Protein AF-C7LJH3-F1 (afdb_monomer)

pLDDT: mean 75.76, std 20.06, range [30.69, 96.25]

Structure (mmCIF, N/CA/C/O backbone):
data_AF-C7LJH3-F1
#
_entry.id   AF-C7LJH3-F1
#
loop_
_atom_site.group_PDB
_atom_site.id
_atom_site.type_symbol
_atom_site.label_atom_id
_atom_site.label_alt_id
_atom_site.label_comp_id
_atom_site.label_asym_id
_atom_site.label_entity_id
_atom_site.label_seq_id
_atom_site.pdbx_PDB_ins_code
_atom_site.Cartn_x
_atom_site.Cartn_y
_atom_site.Cartn_z
_atom_site.occupancy
_atom_site.B_iso_or_equiv
_atom_site.auth_seq_id
_atom_site.auth_comp_id
_atom_site.auth_asym_id
_atom_site.auth_atom_id
_atom_site.pdbx_PDB_model_num
ATOM 1 N N . MET A 1 1 ? -2.344 -24.162 -38.908 1.00 35.56 1 MET A N 1
ATOM 2 C CA . MET A 1 1 ? -0.973 -24.374 -38.393 1.00 35.56 1 MET A CA 1
ATOM 3 C C . MET A 1 1 ? -0.219 -23.053 -38.477 1.00 35.56 1 MET A C 1
ATOM 5 O O . MET A 1 1 ? 0.222 -22.689 -39.557 1.00 35.56 1 MET A O 1
ATOM 9 N N . THR A 1 2 ? -0.126 -22.299 -37.378 1.00 40.41 2 THR A N 1
ATOM 10 C CA . THR A 1 2 ? 0.525 -20.973 -37.362 1.00 40.41 2 THR A CA 1
ATOM 11 C C . THR A 1 2 ? 1.762 -21.022 -36.473 1.00 40.41 2 THR A C 1
ATOM 13 O O . THR A 1 2 ? 1.761 -20.571 -35.334 1.00 40.41 2 THR A O 1
ATOM 16 N N . VAL A 1 3 ? 2.831 -21.607 -37.006 1.00 44.28 3 VAL A N 1
ATOM 17 C CA . VAL A 1 3 ? 4.183 -21.583 -36.429 1.00 44.28 3 VAL A CA 1
ATOM 18 C C . VAL A 1 3 ? 4.932 -20.378 -37.005 1.00 44.28 3 VAL A C 1
ATOM 20 O O . VAL A 1 3 ? 5.672 -20.498 -37.973 1.00 44.28 3 VAL A O 1
ATOM 23 N N . LYS A 1 4 ? 4.685 -19.179 -36.462 1.00 39.12 4 LYS A N 1
ATOM 24 C CA . LYS A 1 4 ? 5.483 -17.971 -36.780 1.00 39.12 4 LYS A CA 1
ATOM 25 C C . LYS A 1 4 ? 5.890 -17.121 -35.570 1.00 39.12 4 LYS A C 1
ATOM 27 O O . LYS A 1 4 ? 6.586 -16.132 -35.755 1.00 39.12 4 LYS A O 1
ATOM 32 N N . ALA A 1 5 ? 5.519 -17.501 -34.347 1.00 47.88 5 ALA A N 1
ATOM 33 C CA . ALA A 1 5 ? 5.816 -16.686 -33.166 1.00 47.88 5 ALA A CA 1
ATOM 34 C C . ALA A 1 5 ? 7.214 -16.938 -32.567 1.00 47.88 5 ALA A C 1
ATOM 36 O O . ALA A 1 5 ? 7.805 -16.024 -32.021 1.00 47.88 5 ALA A O 1
ATOM 37 N N . GLN A 1 6 ? 7.784 -18.137 -32.716 1.00 47.84 6 GLN A N 1
ATOM 38 C CA . GLN A 1 6 ? 8.922 -18.558 -31.881 1.00 47.84 6 GLN A CA 1
ATOM 39 C C . GLN A 1 6 ? 10.311 -18.144 -32.416 1.00 47.84 6 GLN A C 1
ATOM 41 O O . GLN A 1 6 ? 11.282 -18.152 -31.668 1.00 47.84 6 GLN A O 1
ATOM 46 N N . ASN A 1 7 ? 10.431 -17.732 -33.688 1.00 47.72 7 ASN A N 1
ATOM 47 C CA . ASN A 1 7 ? 11.737 -17.433 -34.307 1.00 47.72 7 ASN A CA 1
ATOM 48 C C . ASN A 1 7 ? 12.163 -15.953 -34.197 1.00 47.72 7 ASN A C 1
ATOM 50 O O . ASN A 1 7 ? 13.335 -15.638 -34.400 1.00 47.72 7 ASN A O 1
ATOM 54 N N . ALA A 1 8 ? 11.237 -15.036 -33.889 1.00 51.16 8 ALA A N 1
ATOM 55 C CA . ALA A 1 8 ? 11.534 -13.604 -33.748 1.00 51.16 8 ALA A CA 1
ATOM 56 C C . ALA A 1 8 ? 12.088 -13.251 -32.356 1.00 51.16 8 ALA A C 1
ATOM 58 O O . ALA A 1 8 ? 12.896 -12.327 -32.225 1.00 51.16 8 ALA A O 1
ATOM 59 N N . ASP A 1 9 ? 11.698 -14.022 -31.340 1.00 54.03 9 ASP A N 1
ATOM 60 C CA . ASP A 1 9 ? 12.081 -13.791 -29.950 1.00 54.03 9 ASP A CA 1
ATOM 61 C C . ASP A 1 9 ? 13.591 -14.008 -29.752 1.00 54.03 9 ASP A C 1
ATOM 63 O O . ASP A 1 9 ? 14.268 -13.157 -29.178 1.00 54.03 9 ASP A O 1
ATOM 67 N N . GLY A 1 10 ? 14.170 -15.061 -30.344 1.00 54.66 10 GLY A N 1
ATOM 68 C CA . GLY A 1 10 ? 15.603 -15.376 -30.217 1.00 54.66 10 GLY A CA 1
ATOM 69 C C . GLY A 1 10 ? 16.557 -14.329 -30.820 1.00 54.66 10 GLY A C 1
ATOM 70 O O . GLY A 1 10 ? 17.585 -14.005 -30.224 1.00 54.66 10 GLY A O 1
ATOM 71 N N . ILE A 1 11 ? 16.211 -13.735 -31.970 1.00 57.38 11 ILE A N 1
ATOM 72 C CA . ILE A 1 11 ? 17.049 -12.720 -32.644 1.00 57.38 11 ILE A CA 1
ATOM 73 C C . ILE A 1 11 ? 16.997 -11.377 -31.896 1.00 57.38 11 ILE A C 1
ATOM 75 O O . ILE A 1 11 ? 18.002 -10.668 -31.789 1.00 57.38 11 ILE A O 1
ATOM 79 N N . ASN A 1 12 ? 15.834 -11.022 -31.342 1.00 63.28 12 ASN A N 1
ATOM 80 C CA . ASN A 1 12 ? 15.672 -9.796 -30.562 1.00 63.28 12 ASN A CA 1
ATOM 81 C C . ASN A 1 12 ? 16.362 -9.917 -29.188 1.00 63.28 12 ASN A C 1
ATOM 83 O O . ASN A 1 12 ? 17.031 -8.980 -28.751 1.00 63.28 12 ASN A O 1
ATOM 87 N N . MET A 1 13 ? 16.313 -11.102 -28.568 1.00 62.31 13 MET A N 1
ATOM 88 C CA . MET A 1 13 ? 17.002 -11.436 -27.313 1.00 62.31 13 MET A CA 1
ATOM 89 C C . MET A 1 13 ? 18.513 -11.212 -27.372 1.00 62.31 13 MET A C 1
ATOM 91 O O . MET A 1 13 ? 19.070 -10.511 -26.522 1.00 62.31 13 MET A O 1
ATOM 95 N N . MET A 1 14 ? 19.183 -11.721 -28.408 1.00 60.84 14 MET A N 1
ATOM 96 C CA . MET A 1 14 ? 20.636 -11.555 -28.540 1.00 60.84 14 MET A CA 1
ATOM 97 C C . MET A 1 14 ? 21.029 -10.081 -28.729 1.00 60.84 14 MET A C 1
ATOM 99 O O . MET A 1 14 ? 22.056 -9.619 -28.227 1.00 60.84 14 MET A O 1
ATOM 103 N N . ARG A 1 15 ? 20.154 -9.294 -29.369 1.00 63.12 15 ARG A N 1
ATOM 104 C CA . ARG A 1 15 ? 20.322 -7.844 -29.511 1.00 63.12 15 ARG A CA 1
ATOM 105 C C . ARG A 1 15 ? 20.134 -7.097 -28.188 1.00 63.12 15 ARG A C 1
ATOM 107 O O . ARG A 1 15 ? 20.829 -6.107 -27.958 1.00 63.12 15 ARG A O 1
ATOM 114 N N . LEU A 1 16 ? 19.227 -7.539 -27.315 1.00 63.81 16 LEU A N 1
ATOM 115 C CA . LEU A 1 16 ? 19.064 -6.959 -25.977 1.00 63.81 16 LEU A CA 1
ATOM 116 C C . LEU A 1 16 ? 20.260 -7.286 -25.081 1.00 63.81 16 LEU A C 1
ATOM 118 O O . LEU A 1 16 ? 20.740 -6.400 -24.376 1.00 63.81 16 LEU A O 1
ATOM 122 N N . LEU A 1 17 ? 20.819 -8.493 -25.178 1.00 64.88 17 LEU A N 1
ATOM 123 C CA . LEU A 1 17 ? 21.998 -8.920 -24.415 1.00 64.88 17 LEU A CA 1
ATOM 124 C C . LEU A 1 17 ? 23.292 -8.186 -24.798 1.00 64.88 17 LEU A C 1
ATOM 126 O O . LEU A 1 17 ? 24.154 -8.036 -23.938 1.00 64.88 17 LEU A O 1
ATOM 130 N N . ASN A 1 18 ? 23.383 -7.592 -25.991 1.00 74.69 18 ASN A N 1
ATOM 131 C CA . ASN A 1 18 ? 24.581 -6.846 -26.407 1.00 74.69 18 ASN A CA 1
ATOM 132 C C . ASN A 1 18 ? 24.500 -5.316 -26.206 1.00 74.69 18 ASN A C 1
ATOM 134 O O . ASN A 1 18 ? 25.491 -4.608 -26.355 1.00 74.69 18 ASN A O 1
ATOM 138 N N . ARG A 1 19 ? 23.327 -4.759 -25.863 1.00 78.50 19 ARG A N 1
ATOM 139 C CA . ARG A 1 19 ? 23.169 -3.304 -25.645 1.00 78.50 19 ARG A CA 1
ATOM 140 C C . ARG A 1 19 ? 23.456 -2.928 -24.187 1.00 78.50 19 ARG A C 1
ATOM 142 O O . ARG A 1 19 ? 22.841 -3.525 -23.312 1.00 78.50 19 ARG A O 1
ATOM 149 N N . PRO A 1 20 ? 24.289 -1.915 -23.886 1.00 85.69 20 PRO A N 1
ATOM 150 C CA . PRO A 1 20 ? 24.588 -1.543 -22.496 1.00 85.69 20 PRO A CA 1
ATOM 151 C C . PRO A 1 20 ? 23.379 -0.933 -21.767 1.00 85.69 20 PRO A C 1
ATOM 153 O O . PRO A 1 20 ? 23.298 -0.969 -20.542 1.00 85.69 20 PRO A O 1
ATOM 156 N N . ARG A 1 21 ? 22.422 -0.374 -22.523 1.00 91.06 21 ARG A N 1
ATOM 157 C CA . ARG A 1 21 ? 21.213 0.271 -22.000 1.00 91.06 21 ARG A CA 1
ATOM 158 C C . ARG A 1 21 ? 19.958 -0.268 -22.677 1.00 91.06 21 ARG A C 1
ATOM 160 O O . ARG A 1 21 ? 19.887 -0.333 -23.910 1.00 91.06 21 ARG A O 1
ATOM 167 N N . LEU A 1 22 ? 18.955 -0.589 -21.868 1.00 91.56 22 LEU A N 1
ATOM 168 C CA . LEU A 1 22 ? 17.670 -1.146 -22.279 1.00 91.56 22 LEU A CA 1
ATOM 169 C C . LEU A 1 22 ? 16.555 -0.113 -22.124 1.00 91.56 22 LEU A C 1
ATOM 171 O O . LEU A 1 22 ? 16.559 0.700 -21.200 1.00 91.56 22 LEU A O 1
ATOM 175 N N . ARG A 1 23 ? 15.581 -0.117 -23.038 1.00 92.31 23 ARG A N 1
ATOM 176 C CA . ARG A 1 23 ? 14.370 0.701 -22.869 1.00 92.31 23 ARG A CA 1
ATOM 177 C C . ARG A 1 23 ? 13.414 -0.022 -21.940 1.00 92.31 23 ARG A C 1
ATOM 179 O O . ARG A 1 23 ? 13.413 -1.244 -21.901 1.00 92.31 23 ARG A O 1
ATOM 186 N N . ARG A 1 24 ? 12.510 0.724 -21.298 1.00 91.25 24 ARG A N 1
ATOM 187 C CA . ARG A 1 24 ? 11.506 0.166 -20.374 1.00 91.25 24 ARG A CA 1
ATOM 188 C C . ARG A 1 24 ? 10.778 -1.079 -20.903 1.00 91.25 24 ARG A C 1
ATOM 190 O O . ARG A 1 24 ? 10.509 -1.988 -20.134 1.00 91.25 24 ARG A O 1
ATOM 197 N N . LYS A 1 25 ? 10.456 -1.110 -22.201 1.00 88.69 25 LYS A N 1
ATOM 198 C CA . LYS A 1 25 ? 9.737 -2.226 -22.841 1.00 88.69 25 LYS A CA 1
ATOM 199 C C . LYS A 1 25 ? 10.557 -3.516 -22.931 1.00 88.69 25 LYS A C 1
ATOM 201 O O . LYS A 1 25 ? 9.971 -4.581 -22.934 1.00 88.69 25 LYS A O 1
ATOM 206 N N . ASP A 1 26 ? 11.881 -3.389 -22.965 1.00 90.44 26 ASP A N 1
ATOM 207 C CA . ASP A 1 26 ? 12.826 -4.492 -23.134 1.00 90.44 26 ASP A CA 1
ATOM 208 C C . ASP A 1 26 ? 13.279 -5.058 -21.766 1.00 90.44 26 ASP A C 1
ATOM 210 O O . ASP A 1 26 ? 13.916 -6.105 -21.692 1.00 90.44 26 ASP A O 1
ATOM 214 N N . VAL A 1 27 ? 12.983 -4.348 -20.666 1.00 91.44 27 VAL A N 1
ATOM 215 C CA . VAL A 1 27 ? 13.407 -4.719 -19.305 1.00 91.44 27 VAL A CA 1
ATOM 216 C C . VAL A 1 27 ? 12.743 -6.007 -18.802 1.00 91.44 27 VAL A C 1
ATOM 218 O O . VAL A 1 27 ? 13.472 -6.841 -18.268 1.00 91.44 27 VAL A O 1
ATOM 221 N N . PRO A 1 28 ? 11.417 -6.218 -18.953 1.00 91.81 28 PRO A N 1
ATOM 222 C CA . PRO A 1 28 ? 10.780 -7.476 -18.559 1.00 91.81 28 PRO A CA 1
ATOM 223 C C . PRO A 1 28 ? 11.444 -8.706 -19.175 1.00 91.81 28 PRO A C 1
ATOM 225 O O . PRO A 1 28 ? 11.748 -9.658 -18.462 1.00 91.81 28 PRO A O 1
ATOM 228 N N . ASP A 1 29 ? 11.732 -8.654 -20.475 1.00 89.50 29 ASP A N 1
ATOM 229 C CA . ASP A 1 29 ? 12.305 -9.795 -21.184 1.00 89.50 29 ASP A CA 1
ATOM 230 C C . ASP A 1 29 ? 13.752 -10.065 -20.743 1.00 89.50 29 ASP A C 1
ATOM 232 O O . ASP A 1 29 ? 14.157 -11.219 -20.589 1.00 89.50 29 ASP A O 1
ATOM 236 N N . TYR A 1 30 ? 14.522 -9.005 -20.469 1.00 89.94 30 TYR A N 1
ATOM 237 C CA . TYR A 1 30 ? 15.865 -9.123 -19.897 1.00 89.94 30 TYR A CA 1
ATOM 238 C C . TYR A 1 30 ? 15.842 -9.755 -18.501 1.00 89.94 30 TYR A C 1
ATOM 240 O O . TYR A 1 30 ? 16.579 -10.706 -18.249 1.00 89.94 30 TYR A O 1
ATOM 248 N N . LEU A 1 31 ? 14.977 -9.268 -17.606 1.00 90.25 31 LEU A N 1
ATOM 249 C CA . LEU A 1 31 ? 14.871 -9.774 -16.234 1.00 90.25 31 LEU A CA 1
ATOM 250 C C . LEU A 1 31 ? 14.391 -11.226 -16.188 1.00 90.25 31 LEU A C 1
ATOM 252 O O . LEU A 1 31 ? 14.917 -12.014 -15.403 1.00 90.25 31 LEU A O 1
ATOM 256 N N . ARG A 1 32 ? 13.453 -11.599 -17.064 1.00 89.44 32 ARG A N 1
ATOM 257 C CA . ARG A 1 32 ? 13.016 -12.988 -17.229 1.00 89.44 32 ARG A CA 1
ATOM 258 C C . ARG A 1 32 ? 14.172 -13.888 -17.652 1.00 89.44 32 ARG A C 1
ATOM 260 O O . ARG A 1 32 ? 14.345 -14.961 -17.091 1.00 89.44 32 ARG A O 1
ATOM 267 N N . THR A 1 33 ? 14.950 -13.458 -18.637 1.00 85.25 33 THR A N 1
ATOM 268 C CA . THR A 1 33 ? 15.962 -14.316 -19.266 1.00 85.25 33 THR A CA 1
ATOM 269 C C . THR A 1 33 ? 17.228 -14.434 -18.424 1.00 85.25 33 THR A C 1
ATOM 271 O O . THR A 1 33 ? 1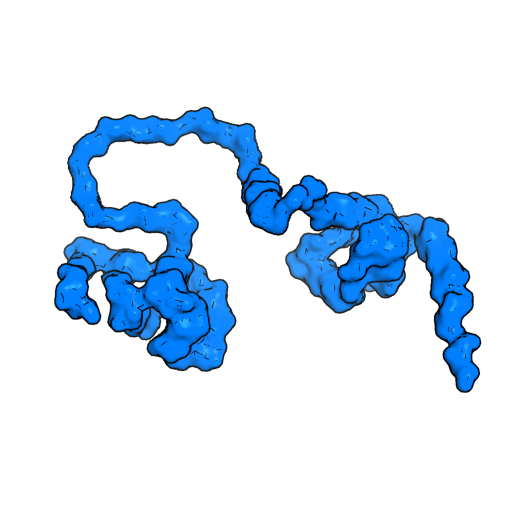7.761 -15.528 -18.273 1.00 85.25 33 THR A O 1
ATOM 274 N N . VAL A 1 34 ? 17.718 -13.317 -17.882 1.00 88.12 34 VAL A N 1
ATOM 275 C CA . VAL A 1 34 ? 18.993 -13.272 -17.147 1.00 88.12 34 VAL A CA 1
ATOM 276 C C . VAL A 1 34 ? 18.809 -13.638 -15.678 1.00 88.12 34 VAL A C 1
ATOM 278 O O . VAL A 1 34 ? 19.627 -14.366 -15.128 1.00 88.12 34 VAL A O 1
ATOM 281 N N . HIS A 1 35 ? 17.728 -13.165 -15.051 1.00 87.31 35 HIS A N 1
ATOM 282 C CA . HIS A 1 35 ? 17.503 -13.323 -13.608 1.00 87.31 35 HIS A CA 1
ATOM 283 C C . HIS A 1 35 ? 16.360 -14.279 -13.260 1.00 87.31 35 HIS A C 1
ATOM 285 O O . HIS A 1 35 ? 16.135 -14.548 -12.083 1.00 87.31 35 HIS A O 1
ATOM 291 N N . GLY A 1 36 ? 15.602 -14.776 -14.244 1.00 88.06 36 GLY A N 1
ATOM 292 C CA . GLY A 1 36 ? 14.416 -15.599 -13.983 1.00 88.06 36 GLY A CA 1
ATOM 293 C C . GLY A 1 36 ? 13.272 -14.834 -13.308 1.00 88.06 36 GLY A C 1
ATOM 294 O O . GLY A 1 36 ? 12.397 -15.451 -12.703 1.00 88.06 36 GLY A O 1
ATOM 295 N N . ILE A 1 37 ? 13.275 -13.495 -13.359 1.00 87.50 37 ILE A N 1
ATOM 296 C CA . ILE A 1 37 ? 12.284 -12.655 -12.675 1.00 87.50 37 ILE A CA 1
ATOM 297 C C . ILE A 1 37 ? 11.207 -12.218 -13.665 1.00 87.50 37 ILE A C 1
ATOM 299 O O . ILE A 1 37 ? 11.421 -11.341 -14.503 1.00 87.50 37 ILE A O 1
ATOM 303 N N . ASP A 1 38 ? 10.010 -12.773 -13.504 1.00 89.19 38 ASP A N 1
ATOM 304 C CA . ASP A 1 38 ? 8.825 -12.336 -14.232 1.00 89.19 38 ASP A CA 1
ATOM 305 C C . ASP A 1 38 ? 8.237 -11.055 -13.634 1.00 89.19 38 ASP A C 1
ATOM 307 O O . ASP A 1 38 ? 7.672 -11.046 -12.537 1.00 89.19 38 ASP A O 1
ATOM 311 N N . ILE A 1 39 ? 8.331 -9.951 -14.377 1.00 88.38 39 ILE A N 1
ATOM 312 C CA . ILE A 1 39 ? 7.708 -8.679 -14.007 1.00 88.38 39 ILE A CA 1
ATOM 313 C C . ILE A 1 39 ? 6.937 -8.079 -15.180 1.00 88.38 39 ILE A C 1
ATOM 315 O O . ILE A 1 39 ? 7.442 -7.950 -16.289 1.00 88.38 39 ILE A O 1
ATOM 319 N N . ALA A 1 40 ? 5.698 -7.658 -14.929 1.00 87.69 40 ALA A N 1
ATOM 320 C CA . ALA A 1 40 ? 4.904 -6.964 -15.934 1.00 87.69 40 ALA A CA 1
ATOM 321 C C . ALA A 1 40 ? 5.443 -5.545 -16.199 1.00 87.69 40 ALA A C 1
ATOM 323 O O . ALA A 1 40 ? 5.841 -4.824 -15.278 1.00 87.69 40 ALA A O 1
ATOM 324 N N . TYR A 1 41 ? 5.359 -5.095 -17.455 1.00 90.75 41 TYR A N 1
ATOM 325 C CA . TYR A 1 41 ? 5.728 -3.730 -17.859 1.00 90.75 41 TYR A CA 1
ATOM 326 C C . TYR A 1 41 ? 5.003 -2.642 -17.043 1.00 90.75 41 TYR A C 1
ATOM 328 O O . TYR A 1 41 ? 5.589 -1.616 -16.680 1.00 90.75 41 TYR A O 1
ATOM 336 N N . SER A 1 42 ? 3.725 -2.865 -16.729 1.00 90.44 42 SER A N 1
ATOM 337 C CA . SER A 1 42 ? 2.902 -1.964 -15.914 1.00 90.44 42 SER A CA 1
ATOM 338 C C . SER A 1 42 ? 3.432 -1.840 -14.485 1.00 90.44 42 SER A C 1
ATOM 340 O O . SER A 1 42 ? 3.518 -0.731 -13.959 1.00 90.44 42 SER A O 1
ATOM 342 N N . THR A 1 43 ? 3.868 -2.946 -13.879 1.00 90.56 43 THR A N 1
ATOM 343 C CA . THR A 1 43 ? 4.501 -2.959 -12.554 1.00 90.56 43 THR A CA 1
ATOM 344 C C . THR A 1 43 ? 5.796 -2.159 -12.560 1.00 90.56 43 THR A C 1
ATOM 346 O O . THR A 1 43 ? 6.018 -1.353 -11.660 1.00 90.56 43 THR A O 1
ATOM 349 N N . LEU A 1 44 ? 6.624 -2.308 -13.595 1.00 89.44 44 LEU A N 1
ATOM 350 C CA . LEU A 1 44 ? 7.864 -1.542 -13.711 1.00 89.44 44 LEU A CA 1
ATOM 351 C C . LEU A 1 44 ? 7.597 -0.041 -13.921 1.00 89.44 44 LEU A C 1
ATOM 353 O O . LEU A 1 44 ? 8.288 0.802 -13.353 1.00 89.44 44 LEU A O 1
ATOM 357 N N . SER A 1 45 ? 6.554 0.299 -14.681 1.00 90.12 45 SER A N 1
ATOM 358 C CA . SER A 1 45 ? 6.099 1.686 -14.839 1.00 90.12 45 SER A CA 1
ATOM 359 C C . SER A 1 45 ? 5.601 2.270 -13.515 1.00 90.12 45 SER A C 1
ATOM 361 O O . SER A 1 45 ? 5.956 3.393 -13.172 1.00 90.12 45 SER A O 1
ATOM 363 N N . LYS A 1 46 ? 4.852 1.489 -12.728 1.00 87.19 46 LYS A N 1
ATOM 364 C CA . LYS A 1 46 ? 4.400 1.878 -11.387 1.00 87.19 46 LYS A CA 1
ATOM 365 C C . LYS A 1 46 ? 5.577 2.098 -10.432 1.00 87.19 46 LYS A C 1
ATOM 367 O O . LYS A 1 46 ? 5.609 3.111 -9.740 1.00 87.19 46 LYS A O 1
ATOM 372 N N . LEU A 1 47 ? 6.556 1.192 -10.424 1.00 88.31 47 LEU A N 1
ATOM 373 C CA . LEU A 1 47 ? 7.773 1.320 -9.613 1.00 88.31 47 LEU A CA 1
ATOM 374 C C . LEU A 1 47 ? 8.608 2.547 -10.001 1.00 88.31 47 LEU A C 1
ATOM 376 O O . LEU A 1 47 ? 9.217 3.166 -9.135 1.00 88.31 47 LEU A O 1
ATOM 380 N N . ALA A 1 48 ? 8.603 2.936 -11.278 1.00 88.19 48 ALA A N 1
ATOM 381 C CA . ALA A 1 48 ? 9.258 4.161 -11.728 1.00 88.19 48 ALA A CA 1
ATOM 382 C C . ALA A 1 48 ? 8.598 5.437 -11.177 1.00 88.19 48 ALA A C 1
ATOM 384 O O . ALA A 1 48 ? 9.285 6.434 -10.985 1.00 88.19 48 ALA A O 1
ATOM 385 N N . THR A 1 49 ? 7.285 5.414 -10.931 1.00 87.06 49 THR A N 1
ATOM 386 C CA . THR A 1 49 ? 6.537 6.562 -10.394 1.00 87.06 49 THR A CA 1
ATOM 387 C C . THR A 1 49 ? 6.554 6.612 -8.870 1.00 87.06 49 THR A C 1
ATOM 389 O O . THR A 1 49 ? 6.702 7.685 -8.299 1.00 87.06 49 THR A O 1
ATOM 392 N N . ILE A 1 50 ? 6.375 5.468 -8.208 1.00 87.50 50 ILE A N 1
ATOM 393 C CA . ILE A 1 50 ? 6.235 5.393 -6.744 1.00 87.50 50 ILE A CA 1
ATOM 394 C C . ILE A 1 50 ? 7.604 5.304 -6.046 1.00 87.50 50 ILE A C 1
ATOM 396 O O . ILE A 1 50 ? 7.723 5.684 -4.885 1.00 87.50 50 ILE A O 1
ATOM 400 N N . GLY A 1 51 ? 8.638 4.830 -6.746 1.00 81.25 51 GLY A N 1
ATOM 401 C CA . GLY A 1 51 ? 9.941 4.493 -6.170 1.00 81.25 51 GLY A CA 1
ATOM 402 C C . GLY A 1 51 ? 10.082 2.993 -5.875 1.00 81.25 51 GLY A C 1
ATOM 403 O O . GLY A 1 51 ? 9.103 2.245 -5.869 1.00 81.25 51 GLY A O 1
ATOM 404 N N . GLY A 1 52 ? 11.324 2.534 -5.674 1.00 83.81 52 GLY A N 1
ATOM 405 C CA . GLY A 1 52 ? 11.657 1.118 -5.427 1.00 83.81 52 GLY A CA 1
ATOM 406 C C . GLY A 1 52 ? 11.903 0.266 -6.685 1.00 83.81 52 GLY A C 1
ATOM 407 O O . GLY A 1 52 ? 12.037 -0.957 -6.600 1.00 83.81 52 GLY A O 1
ATOM 408 N N . GLY A 1 53 ? 11.937 0.890 -7.865 1.00 86.62 53 GLY A N 1
ATOM 409 C CA . GLY A 1 53 ? 12.376 0.265 -9.116 1.00 86.62 53 GLY A CA 1
ATOM 410 C C . GLY A 1 53 ? 13.886 0.393 -9.361 1.00 86.62 53 GLY A C 1
ATOM 411 O O . GLY A 1 53 ? 14.562 1.116 -8.631 1.00 86.62 53 GLY A O 1
ATOM 412 N N . PRO A 1 54 ? 14.409 -0.267 -10.409 1.00 90.19 54 PRO A N 1
ATOM 413 C CA . PRO A 1 54 ? 15.808 -0.133 -10.803 1.00 90.19 54 PRO A CA 1
ATOM 414 C C . PRO A 1 54 ? 16.126 1.306 -11.223 1.00 90.19 54 PRO A C 1
ATOM 416 O O . PRO A 1 54 ? 15.250 2.019 -11.735 1.00 90.19 54 PRO A O 1
ATOM 419 N N . GLN A 1 55 ? 17.381 1.725 -11.034 1.00 90.19 55 GLN A N 1
ATOM 420 C CA . GLN A 1 55 ? 17.819 3.061 -11.433 1.00 90.19 55 GLN A CA 1
ATOM 421 C C . GLN A 1 55 ? 17.638 3.264 -12.945 1.00 90.19 55 GLN A C 1
ATOM 423 O O . GLN A 1 55 ? 17.784 2.341 -13.749 1.00 90.19 55 GLN A O 1
ATOM 428 N N . MET A 1 56 ? 17.271 4.486 -13.333 1.00 92.25 56 MET A N 1
ATOM 429 C CA . MET A 1 56 ? 17.018 4.841 -14.727 1.00 92.25 56 MET A CA 1
ATOM 430 C C . MET A 1 56 ? 17.684 6.164 -15.084 1.00 92.25 56 MET A C 1
ATOM 432 O O . MET A 1 56 ? 17.705 7.104 -14.294 1.00 92.25 56 MET A O 1
ATOM 436 N N . GLN A 1 57 ? 18.190 6.236 -16.307 1.00 91.62 57 GLN A N 1
ATOM 437 C CA . GLN A 1 57 ? 18.766 7.424 -16.920 1.00 91.62 57 GLN A CA 1
ATOM 438 C C . GLN A 1 57 ? 17.842 7.923 -18.028 1.00 91.62 57 GLN A C 1
ATOM 440 O O . GLN A 1 57 ? 17.101 7.149 -18.629 1.00 91.62 57 GLN A O 1
ATOM 445 N N . TYR A 1 58 ? 17.900 9.211 -18.344 1.00 90.81 58 TYR A N 1
ATOM 446 C CA . TYR A 1 58 ? 17.072 9.794 -19.394 1.00 90.81 58 TYR A CA 1
ATOM 447 C C . TYR A 1 58 ? 17.919 10.155 -20.610 1.00 90.81 58 TYR A C 1
ATOM 449 O O . TYR A 1 58 ? 18.950 10.813 -20.499 1.00 90.81 58 TYR A O 1
ATOM 457 N N . SER A 1 59 ? 17.461 9.737 -21.789 1.00 87.75 59 SER A N 1
ATOM 458 C CA . SER A 1 59 ? 17.912 10.286 -23.068 1.00 87.75 59 SER A CA 1
ATOM 459 C C . SER A 1 59 ? 16.748 11.080 -23.654 1.00 87.75 59 SER A C 1
ATOM 461 O O . SER A 1 59 ? 15.796 10.519 -24.208 1.00 87.75 59 SER A O 1
ATOM 463 N N . GLY A 1 60 ? 16.760 12.394 -23.418 1.00 91.44 60 GLY A N 1
ATOM 464 C CA . GLY A 1 60 ? 15.594 13.246 -23.647 1.00 91.44 60 GLY A CA 1
ATOM 465 C C . GLY A 1 60 ? 14.399 12.778 -22.810 1.00 91.44 60 GLY A C 1
ATOM 466 O O . GLY A 1 60 ? 14.495 12.650 -21.595 1.00 91.44 60 GLY A O 1
ATOM 467 N N . ARG A 1 61 ? 13.272 12.477 -23.464 1.00 87.00 61 ARG A N 1
ATOM 468 C CA . ARG A 1 61 ? 12.042 11.994 -22.799 1.00 87.00 61 ARG A CA 1
ATOM 469 C C . ARG A 1 61 ? 12.001 10.477 -22.583 1.00 87.00 61 ARG A C 1
ATOM 471 O O . ARG A 1 61 ? 11.022 9.963 -22.049 1.00 87.00 61 ARG A O 1
ATOM 478 N N . ILE A 1 62 ? 13.016 9.743 -23.037 1.00 88.94 62 ILE A N 1
ATOM 479 C CA . ILE A 1 62 ? 13.004 8.278 -23.033 1.00 88.94 62 ILE A CA 1
ATOM 480 C C . ILE A 1 62 ? 13.812 7.759 -21.835 1.00 88.94 62 ILE A C 1
ATOM 482 O O . ILE A 1 62 ? 15.022 7.998 -21.787 1.00 88.94 62 ILE A O 1
ATOM 486 N N . PRO A 1 63 ? 13.190 7.003 -20.911 1.00 91.31 63 PRO A N 1
ATOM 487 C CA . PRO A 1 63 ? 13.906 6.335 -19.832 1.00 91.31 63 PRO A CA 1
ATOM 488 C C . PRO A 1 63 ? 14.686 5.122 -20.363 1.00 91.31 63 PRO A C 1
ATOM 490 O O . PRO A 1 63 ? 14.151 4.278 -21.096 1.00 91.31 63 PRO A O 1
ATOM 493 N N . LEU A 1 64 ? 15.950 5.043 -19.963 1.00 93.62 64 LEU A N 1
ATOM 494 C CA . LEU A 1 64 ? 16.910 3.993 -20.272 1.00 93.62 64 LEU A CA 1
ATOM 495 C C . LEU A 1 64 ? 17.432 3.380 -18.973 1.00 93.62 64 LEU A C 1
ATOM 497 O O . LEU A 1 64 ? 17.807 4.091 -18.048 1.00 93.62 64 LEU A O 1
ATOM 501 N N . TYR A 1 65 ? 17.488 2.059 -18.931 1.00 91.69 65 TYR A N 1
ATOM 502 C CA . TYR A 1 65 ? 17.978 1.288 -17.798 1.00 91.69 65 TYR A CA 1
ATOM 503 C C . TYR A 1 65 ? 19.355 0.733 -18.144 1.00 91.69 65 TYR A C 1
ATOM 505 O O . TYR A 1 65 ? 19.518 0.103 -19.193 1.00 91.69 65 TYR A O 1
ATOM 513 N N . LEU A 1 66 ? 20.345 0.993 -17.295 1.00 92.75 66 LEU A N 1
ATOM 514 C CA . LEU A 1 66 ? 21.636 0.315 -17.372 1.00 92.75 66 LEU A CA 1
ATOM 515 C C . LEU A 1 66 ? 21.457 -1.129 -16.914 1.00 92.75 66 LEU A C 1
ATOM 517 O O . LEU A 1 66 ? 20.720 -1.396 -15.967 1.00 92.75 66 LEU A O 1
ATOM 521 N N . LYS A 1 67 ? 22.132 -2.061 -17.585 1.00 90.00 67 LYS A N 1
ATOM 522 C CA . LYS A 1 67 ? 22.077 -3.473 -17.193 1.00 90.00 67 LYS A CA 1
ATOM 523 C C . LYS A 1 67 ? 22.611 -3.708 -15.794 1.00 90.00 67 LYS A C 1
ATOM 525 O O . LYS A 1 67 ? 21.944 -4.366 -15.020 1.00 90.00 67 LYS A O 1
ATOM 530 N N . GLU A 1 68 ? 23.729 -3.080 -15.454 1.00 89.44 68 GLU A N 1
ATOM 531 C CA . GLU A 1 68 ? 24.332 -3.185 -14.124 1.00 89.44 68 GLU A CA 1
ATOM 532 C C . GLU A 1 68 ? 23.351 -2.781 -13.015 1.00 89.44 68 GLU A C 1
ATOM 534 O O . GLU A 1 68 ? 23.258 -3.451 -11.991 1.00 89.44 68 GLU A O 1
ATOM 539 N N . ASP A 1 69 ? 22.560 -1.728 -13.244 1.00 90.62 69 ASP A N 1
ATOM 540 C CA . ASP A 1 69 ? 21.539 -1.282 -12.294 1.00 90.62 69 ASP A CA 1
ATOM 541 C C . ASP A 1 69 ? 20.344 -2.245 -12.236 1.00 90.62 69 ASP A C 1
ATOM 543 O O . ASP A 1 69 ? 19.765 -2.446 -11.167 1.00 90.62 69 ASP A O 1
ATOM 547 N N . LEU A 1 70 ? 19.969 -2.860 -13.365 1.00 91.25 70 LEU A N 1
ATOM 548 C CA . LEU A 1 70 ? 18.952 -3.916 -13.405 1.00 91.25 70 LEU A CA 1
ATOM 549 C C . LEU A 1 70 ? 19.421 -5.175 -12.678 1.00 91.25 70 LEU A C 1
ATOM 551 O O . LEU A 1 70 ? 18.638 -5.759 -11.934 1.00 91.25 70 LEU A O 1
ATOM 555 N N . ASP A 1 71 ? 20.679 -5.562 -12.869 1.00 90.00 71 ASP A N 1
ATOM 556 C CA . ASP A 1 71 ? 21.292 -6.726 -12.240 1.00 90.00 71 ASP A CA 1
ATOM 557 C C . ASP A 1 71 ? 21.414 -6.510 -10.733 1.00 90.00 71 ASP A C 1
ATOM 559 O O . ASP A 1 71 ? 21.028 -7.373 -9.947 1.00 90.00 71 ASP A O 1
ATOM 563 N N . ARG A 1 72 ? 21.872 -5.324 -10.314 1.00 89.62 72 ARG A N 1
ATOM 564 C CA . ARG A 1 72 ? 21.915 -4.935 -8.901 1.00 89.62 72 ARG A CA 1
ATOM 565 C C . ARG A 1 72 ? 20.525 -4.996 -8.274 1.00 89.62 72 ARG A C 1
ATOM 567 O O . ARG A 1 72 ? 20.344 -5.663 -7.262 1.00 89.62 72 ARG A O 1
ATOM 574 N N . TRP A 1 73 ? 19.538 -4.363 -8.904 1.00 89.00 73 TRP A N 1
ATOM 575 C CA . TRP A 1 73 ? 18.165 -4.350 -8.400 1.00 89.00 73 TRP A CA 1
ATOM 576 C C . TRP A 1 73 ? 17.536 -5.749 -8.357 1.00 89.00 73 TRP A C 1
ATOM 578 O O . TRP A 1 73 ? 16.820 -6.075 -7.411 1.00 89.00 73 TRP A O 1
ATOM 588 N N . ALA A 1 74 ? 17.803 -6.595 -9.356 1.00 89.75 74 ALA A N 1
ATOM 589 C CA . ALA A 1 74 ? 17.352 -7.982 -9.364 1.00 89.75 74 ALA A CA 1
ATOM 590 C C . ALA A 1 74 ? 17.949 -8.757 -8.181 1.00 89.75 74 ALA A C 1
ATOM 592 O O . ALA A 1 74 ? 17.201 -9.379 -7.425 1.00 89.75 74 ALA A O 1
ATOM 593 N N . ASN A 1 75 ? 19.260 -8.636 -7.963 1.00 86.44 75 ASN A N 1
ATOM 594 C CA . ASN A 1 75 ? 19.959 -9.269 -6.847 1.00 86.44 75 ASN A CA 1
ATOM 595 C C . ASN A 1 75 ? 19.464 -8.771 -5.476 1.00 86.44 75 ASN A C 1
ATOM 597 O O . ASN A 1 75 ? 19.298 -9.573 -4.565 1.00 86.44 75 ASN A O 1
ATOM 601 N N . GLU A 1 76 ? 19.158 -7.479 -5.325 1.00 82.00 76 GLU A N 1
ATOM 602 C CA . GLU A 1 76 ? 18.578 -6.918 -4.090 1.00 82.00 76 GLU A CA 1
ATOM 603 C C . GLU A 1 76 ? 17.152 -7.424 -3.810 1.00 82.00 76 GLU A C 1
ATOM 605 O O . GLU A 1 76 ? 16.740 -7.588 -2.651 1.00 82.00 76 GLU A O 1
ATOM 610 N N . ARG A 1 77 ? 16.376 -7.645 -4.881 1.00 77.25 77 ARG A N 1
ATOM 611 C CA . ARG A 1 77 ? 14.985 -8.110 -4.820 1.00 77.25 77 ARG A CA 1
ATOM 612 C C . ARG A 1 77 ? 14.891 -9.580 -4.420 1.00 77.25 77 ARG A C 1
ATOM 614 O O . ARG A 1 77 ? 13.902 -9.978 -3.799 1.00 77.25 77 ARG A O 1
ATOM 621 N N . LEU A 1 78 ? 15.899 -10.378 -4.756 1.00 76.12 78 LEU A N 1
ATOM 622 C CA . LEU A 1 78 ? 16.014 -11.751 -4.290 1.00 76.12 78 LEU A CA 1
ATOM 623 C C . LEU A 1 78 ? 16.366 -11.725 -2.795 1.00 76.12 78 LEU A C 1
ATOM 625 O O . LEU A 1 78 ? 17.466 -11.367 -2.391 1.00 76.12 78 LEU A O 1
ATOM 629 N N . SER A 1 79 ? 15.400 -12.076 -1.939 1.00 65.62 79 SER A N 1
ATOM 630 C CA . SER A 1 79 ? 15.685 -12.340 -0.524 1.00 65.62 79 SER A CA 1
ATOM 631 C C . SER A 1 79 ? 16.779 -13.406 -0.422 1.00 65.62 79 SER A C 1
ATOM 633 O O . SER A 1 79 ? 16.740 -14.352 -1.211 1.00 65.62 79 SER A O 1
ATOM 635 N N . GLY A 1 80 ? 17.674 -13.315 0.571 1.00 59.97 80 GLY A N 1
ATOM 636 C CA . GLY A 1 80 ? 18.620 -14.399 0.865 1.00 59.97 80 GLY A CA 1
ATOM 637 C C . GLY A 1 80 ? 17.902 -15.753 0.893 1.00 59.97 80 GLY A C 1
ATOM 638 O O . GLY A 1 80 ? 16.767 -15.826 1.361 1.00 59.97 80 GLY A O 1
ATOM 639 N N . SER A 1 81 ? 18.506 -16.795 0.314 1.00 50.91 81 SER A N 1
ATOM 640 C CA . SER A 1 81 ? 17.864 -18.104 0.137 1.00 50.91 81 SER A CA 1
ATOM 641 C C . SER A 1 81 ? 17.308 -18.629 1.457 1.00 50.91 81 SER A C 1
ATOM 643 O O . SER A 1 81 ? 18.058 -18.927 2.384 1.00 50.91 81 SER A O 1
ATOM 645 N N . VAL A 1 82 ? 15.985 -18.751 1.547 1.00 63.91 82 VAL A N 1
ATOM 646 C CA . VAL A 1 82 ? 15.322 -19.204 2.770 1.00 63.91 82 VAL A CA 1
ATOM 647 C C . VAL A 1 82 ? 14.865 -20.652 2.617 1.00 63.91 82 VAL A C 1
ATOM 649 O O . VAL A 1 82 ? 14.213 -20.997 1.637 1.00 63.91 82 VAL A O 1
ATOM 652 N N . ARG A 1 83 ? 15.151 -21.492 3.622 1.00 51.75 83 ARG A N 1
ATOM 653 C CA . ARG A 1 83 ? 14.727 -22.907 3.682 1.00 51.75 83 ARG A CA 1
ATOM 654 C C . ARG A 1 83 ? 13.241 -23.131 4.019 1.00 51.75 83 ARG A C 1
ATOM 656 O O . ARG A 1 83 ? 12.784 -24.265 3.990 1.00 51.75 83 ARG A O 1
ATOM 663 N N . SER A 1 84 ? 12.505 -22.083 4.401 1.00 45.22 84 SER A N 1
ATOM 664 C CA . SER A 1 84 ? 11.089 -22.135 4.802 1.00 45.22 84 SER A CA 1
ATOM 665 C C . SER A 1 84 ? 10.409 -20.773 4.619 1.00 45.22 84 SER A C 1
ATOM 667 O O . SER A 1 84 ? 11.038 -19.735 4.811 1.00 45.22 84 SER A O 1
ATOM 669 N N . THR A 1 85 ? 9.121 -20.747 4.274 1.00 47.28 85 THR A N 1
ATOM 670 C CA . THR A 1 85 ? 8.358 -19.506 4.051 1.00 47.28 85 THR A CA 1
ATOM 671 C C . THR A 1 85 ? 8.294 -18.619 5.295 1.00 47.28 85 THR A C 1
ATOM 673 O O . THR A 1 85 ? 8.433 -17.406 5.160 1.00 47.28 85 THR A O 1
ATOM 676 N N . SER A 1 86 ? 8.196 -19.201 6.494 1.00 48.62 86 SER A N 1
ATOM 677 C CA . SER A 1 86 ? 8.203 -18.459 7.767 1.00 48.62 86 SER A CA 1
ATOM 678 C C . SER A 1 86 ? 9.541 -17.770 8.048 1.00 48.62 86 SER A C 1
ATOM 680 O O . SER A 1 86 ? 9.579 -16.693 8.628 1.00 48.62 86 SER A O 1
ATOM 682 N N . ALA A 1 87 ? 10.653 -18.334 7.572 1.00 55.38 87 ALA A N 1
ATOM 683 C CA . ALA A 1 87 ? 11.965 -17.713 7.743 1.00 55.38 87 ALA A CA 1
ATOM 684 C C . ALA A 1 87 ? 12.188 -16.512 6.791 1.00 55.38 87 ALA A C 1
ATOM 686 O O . ALA A 1 87 ? 13.151 -15.767 6.967 1.00 55.38 87 ALA A O 1
ATOM 687 N N . ARG A 1 88 ? 11.289 -16.272 5.814 1.00 46.66 88 ARG A N 1
ATOM 688 C CA . ARG A 1 88 ? 11.304 -15.048 4.985 1.00 46.66 88 ARG A CA 1
ATOM 689 C C . ARG A 1 88 ? 10.881 -13.825 5.790 1.00 46.66 88 ARG A C 1
ATOM 691 O O . ARG A 1 88 ? 11.426 -12.748 5.573 1.00 46.66 88 ARG A O 1
ATOM 698 N N . GLU A 1 89 ? 9.937 -14.005 6.711 1.00 54.12 89 GLU A N 1
ATOM 699 C CA . GLU A 1 89 ? 9.438 -12.942 7.583 1.00 54.12 89 GLU A CA 1
ATOM 700 C C . GLU A 1 89 ? 10.532 -12.490 8.561 1.00 54.12 89 GLU A C 1
ATOM 702 O O . GLU A 1 89 ? 10.813 -11.298 8.661 1.00 54.12 89 GLU A O 1
ATOM 707 N N . THR A 1 90 ? 11.268 -13.436 9.159 1.00 52.94 90 THR A N 1
ATOM 708 C CA . THR A 1 90 ? 12.434 -13.153 10.018 1.00 52.94 90 THR A CA 1
ATOM 709 C C . THR A 1 90 ? 13.546 -12.403 9.270 1.00 52.94 90 THR A C 1
ATOM 711 O O . THR A 1 90 ? 14.031 -11.382 9.753 1.00 52.94 90 THR A O 1
ATOM 714 N N . ALA A 1 91 ? 13.894 -12.837 8.052 1.00 51.69 91 ALA A N 1
ATOM 715 C CA . ALA A 1 91 ? 14.940 -12.200 7.241 1.00 51.69 91 ALA A CA 1
ATOM 716 C C . ALA A 1 91 ? 14.552 -10.801 6.711 1.00 51.69 91 ALA A C 1
ATOM 718 O O . ALA A 1 91 ? 15.416 -9.977 6.398 1.00 51.69 91 ALA A O 1
ATOM 719 N N . GLN A 1 92 ? 13.253 -10.511 6.574 1.00 49.84 92 GLN A N 1
ATOM 720 C CA . GLN A 1 92 ? 12.765 -9.181 6.205 1.00 49.84 92 GLN A CA 1
ATOM 721 C C . GLN A 1 92 ? 12.860 -8.195 7.378 1.00 49.84 92 GLN A C 1
ATOM 723 O O . GLN A 1 92 ? 13.192 -7.031 7.153 1.00 49.84 92 GLN A O 1
ATOM 728 N N . VAL A 1 93 ? 12.614 -8.662 8.607 1.00 48.81 93 VAL A N 1
ATOM 729 C CA . VAL A 1 93 ? 12.706 -7.856 9.835 1.00 48.81 93 VAL A CA 1
ATOM 730 C C . VAL A 1 93 ? 14.160 -7.493 10.161 1.00 48.81 93 VAL A C 1
ATOM 732 O O . VAL A 1 93 ? 14.433 -6.334 10.465 1.00 48.81 93 VAL A O 1
ATOM 735 N N . GLU A 1 94 ? 15.114 -8.415 10.001 1.00 48.12 94 GLU A N 1
ATOM 736 C CA . GLU A 1 94 ? 16.542 -8.156 10.275 1.00 48.12 94 GLU A CA 1
ATOM 737 C C . GLU A 1 94 ? 17.171 -7.077 9.373 1.00 48.12 94 GLU A C 1
ATOM 739 O O . GLU A 1 94 ? 18.068 -6.361 9.809 1.00 48.12 94 GLU A O 1
ATOM 744 N N . ARG A 1 95 ? 16.685 -6.886 8.136 1.00 49.22 95 ARG A N 1
ATOM 745 C CA . ARG A 1 95 ? 17.202 -5.839 7.227 1.00 49.22 95 ARG A CA 1
ATOM 746 C C . ARG A 1 95 ? 16.818 -4.408 7.621 1.00 49.22 95 ARG A C 1
ATOM 748 O O . ARG A 1 95 ? 17.419 -3.471 7.102 1.00 49.22 95 ARG A O 1
ATOM 755 N N . ILE A 1 96 ? 15.813 -4.224 8.479 1.00 50.31 96 ILE A N 1
ATOM 756 C CA . ILE A 1 96 ? 15.294 -2.895 8.855 1.00 50.31 96 ILE A CA 1
ATOM 757 C C . ILE A 1 96 ? 15.988 -2.363 10.121 1.00 50.31 96 ILE A C 1
ATOM 759 O O . ILE A 1 96 ? 15.979 -1.158 10.367 1.00 50.31 96 ILE A O 1
ATOM 763 N N . VAL A 1 97 ? 16.634 -3.231 10.904 1.00 38.38 97 VAL A N 1
ATOM 764 C CA . VAL A 1 97 ? 17.231 -2.866 12.192 1.00 38.38 97 VAL A CA 1
ATOM 765 C C . VAL A 1 97 ? 18.754 -2.952 12.081 1.00 38.38 97 VAL A C 1
ATOM 767 O O . VAL A 1 97 ? 19.293 -4.058 12.062 1.00 38.38 97 VAL A O 1
ATOM 770 N N . PRO A 1 98 ? 19.499 -1.833 11.997 1.00 38.06 98 PRO A N 1
ATOM 771 C CA . PRO A 1 98 ? 20.933 -1.911 12.205 1.00 38.06 98 PRO A CA 1
ATOM 772 C C . PRO A 1 98 ? 21.180 -2.397 13.636 1.00 38.06 98 PRO A C 1
ATOM 774 O O . PRO A 1 98 ? 20.637 -1.855 14.600 1.00 38.06 98 PRO A O 1
ATOM 777 N N . ALA A 1 99 ? 21.989 -3.445 13.754 1.00 45.06 99 ALA A N 1
ATOM 778 C CA . ALA A 1 99 ? 22.495 -3.970 15.007 1.00 45.06 99 ALA A CA 1
ATOM 779 C C . ALA A 1 99 ? 23.420 -2.941 15.678 1.00 45.06 99 ALA A C 1
ATOM 781 O O . ALA A 1 99 ? 24.641 -3.054 15.607 1.00 45.06 99 ALA A O 1
ATOM 782 N N . THR A 1 100 ? 22.844 -1.942 16.345 1.00 41.84 100 THR A N 1
ATOM 783 C CA . THR A 1 100 ? 23.589 -1.098 17.277 1.00 41.84 100 THR A CA 1
ATOM 784 C C . THR A 1 100 ? 22.690 -0.669 18.432 1.00 41.84 100 THR A C 1
ATOM 786 O O . THR A 1 100 ? 21.648 -0.055 18.228 1.00 41.84 100 THR A O 1
ATOM 789 N N . LEU A 1 101 ? 23.169 -0.964 19.645 1.00 42.25 101 LEU A N 1
ATOM 790 C CA . LEU A 1 101 ? 22.652 -0.575 20.965 1.00 42.25 101 LEU A CA 1
ATOM 791 C C . LEU A 1 101 ? 21.573 -1.476 21.581 1.00 42.25 101 LEU A C 1
ATOM 793 O O . LEU A 1 101 ? 20.520 -1.060 22.054 1.00 42.25 101 LEU A O 1
ATOM 797 N N . GLN A 1 102 ? 21.985 -2.729 21.758 1.00 49.53 102 GLN A N 1
ATOM 798 C CA . GLN A 1 102 ? 21.961 -3.365 23.073 1.00 49.53 102 GLN A CA 1
ATOM 799 C C . GLN A 1 102 ? 22.547 -2.398 24.131 1.00 49.53 102 GLN A C 1
ATOM 801 O O . GLN A 1 102 ? 23.764 -2.290 24.209 1.00 49.53 102 GLN A O 1
ATOM 806 N N . GLN A 1 103 ? 21.710 -1.667 24.878 1.00 44.91 103 GLN A N 1
ATOM 807 C CA . GLN A 1 103 ? 21.931 -1.166 26.255 1.00 44.91 103 GLN A CA 1
ATOM 808 C C . GLN A 1 103 ? 20.922 -0.053 26.580 1.00 44.91 103 GLN A C 1
ATOM 810 O O . GLN A 1 103 ? 21.161 1.119 26.323 1.00 44.91 103 GLN A O 1
ATOM 815 N N . ASN A 1 104 ? 19.781 -0.440 27.148 1.00 44.72 104 ASN A N 1
ATOM 816 C CA . ASN A 1 104 ? 19.075 0.327 28.175 1.00 44.72 104 ASN A CA 1
ATOM 817 C C . ASN A 1 104 ? 17.983 -0.578 28.753 1.00 44.72 104 ASN A C 1
ATOM 819 O O . ASN A 1 104 ? 16.855 -0.614 28.272 1.00 44.72 104 ASN A O 1
ATOM 823 N N . GLN A 1 105 ? 18.346 -1.355 29.774 1.00 40.84 105 GLN A N 1
ATOM 824 C CA . GLN A 1 105 ? 17.368 -1.849 30.737 1.00 40.84 105 GLN A CA 1
ATOM 825 C C . GLN A 1 105 ? 17.006 -0.663 31.638 1.00 40.84 105 GLN A C 1
ATOM 827 O O . GLN A 1 105 ? 17.878 -0.219 32.388 1.00 40.84 105 GLN A O 1
ATOM 832 N N . PRO A 1 106 ? 15.776 -0.123 31.611 1.00 33.41 106 PRO A N 1
ATOM 833 C CA . PRO A 1 106 ? 15.345 0.726 32.699 1.00 33.41 106 PRO A CA 1
ATOM 834 C C . PRO A 1 106 ? 15.079 -0.156 33.919 1.00 33.41 106 PRO A C 1
ATOM 836 O O . PRO A 1 106 ? 14.316 -1.124 33.904 1.00 33.41 106 PRO A O 1
ATOM 839 N N . THR A 1 107 ? 15.801 0.198 34.964 1.00 35.94 107 THR A N 1
ATOM 840 C CA . THR A 1 107 ? 15.788 -0.314 36.321 1.00 35.94 107 THR A CA 1
ATOM 841 C C . THR A 1 107 ? 14.371 -0.455 36.878 1.00 35.94 107 THR A C 1
ATOM 843 O O . THR A 1 107 ? 13.510 0.404 36.701 1.00 35.94 107 THR A O 1
ATOM 846 N N . ARG A 1 108 ? 14.166 -1.547 37.616 1.00 40.03 108 ARG A N 1
ATOM 847 C CA . ARG A 1 108 ? 12.980 -1.867 38.414 1.00 40.03 108 ARG A CA 1
ATOM 848 C C . ARG A 1 108 ? 12.656 -0.722 39.385 1.00 40.03 108 ARG A C 1
ATOM 850 O O . ARG A 1 108 ? 13.340 -0.570 40.393 1.00 40.03 108 ARG A O 1
ATOM 857 N N . VAL A 1 109 ? 11.580 0.019 39.126 1.00 37.81 109 VAL A N 1
ATOM 858 C CA . VAL A 1 109 ? 10.856 0.774 40.159 1.00 37.81 109 VAL A CA 1
ATOM 859 C C . VAL A 1 109 ? 9.457 0.187 40.298 1.00 37.81 109 VAL A C 1
ATOM 861 O O . VAL A 1 109 ? 8.691 0.090 39.343 1.00 37.81 109 VAL A O 1
ATOM 864 N N . ASN A 1 110 ? 9.179 -0.304 41.502 1.00 41.84 110 ASN A N 1
ATOM 865 C CA . ASN A 1 110 ? 7.888 -0.837 41.905 1.00 41.84 110 ASN A CA 1
ATOM 866 C C . ASN A 1 110 ? 6.840 0.285 41.946 1.00 41.84 110 ASN A C 1
ATOM 868 O O . ASN A 1 110 ? 7.116 1.357 42.477 1.00 41.84 110 ASN A O 1
ATOM 872 N N . GLY A 1 111 ? 5.619 -0.042 41.512 1.00 40.19 111 GLY A N 1
ATOM 873 C CA . GLY A 1 111 ? 4.393 0.558 42.039 1.00 40.19 111 GLY A CA 1
ATOM 874 C C . GLY A 1 111 ? 3.721 1.626 41.181 1.00 40.19 111 GLY A C 1
ATOM 875 O O . GLY A 1 111 ? 3.681 2.768 41.604 1.00 40.19 111 GLY A O 1
ATOM 876 N N . LEU A 1 112 ? 3.106 1.243 40.055 1.00 30.69 112 LEU A N 1
ATOM 877 C CA . LEU A 1 112 ? 1.867 1.853 39.549 1.00 30.69 112 LEU A CA 1
ATOM 878 C C . LEU A 1 112 ? 1.082 0.827 38.699 1.00 30.69 112 LEU A C 1
ATOM 880 O O . LEU A 1 112 ? 1.656 0.028 37.968 1.00 30.69 112 LEU A O 1
ATOM 884 N N . SER A 1 113 ? -0.230 0.859 38.913 1.00 34.41 113 SER A N 1
ATOM 885 C CA . SER A 1 113 ? -1.378 0.044 38.490 1.00 34.41 113 SER A CA 1
ATOM 886 C C . SER A 1 113 ? -1.407 -0.587 37.077 1.00 34.41 113 SER A C 1
ATOM 888 O O . SER A 1 113 ? -0.737 -0.114 36.162 1.00 34.41 113 SER A O 1
ATOM 890 N N . PRO A 1 114 ? -2.250 -1.624 36.851 1.00 37.75 114 PRO A N 1
ATOM 891 C CA . PRO A 1 114 ? -2.357 -2.321 35.572 1.00 37.75 114 PRO A CA 1
ATOM 892 C C . PRO A 1 114 ? -3.232 -1.524 34.597 1.00 37.75 114 PRO A C 1
ATOM 894 O O . PRO A 1 114 ? -4.399 -1.846 34.401 1.00 37.75 114 PRO A O 1
ATOM 897 N N . VAL A 1 115 ? -2.698 -0.472 33.981 1.00 36.06 115 VAL A N 1
ATOM 898 C CA . VAL A 1 115 ? -3.368 0.184 32.847 1.00 36.06 115 VAL A CA 1
ATOM 899 C C . VAL A 1 115 ? -2.398 0.267 31.669 1.00 36.06 115 VAL A C 1
ATOM 901 O O . VAL A 1 115 ? -1.626 1.201 31.504 1.00 36.06 115 VAL A O 1
ATOM 904 N N . THR A 1 116 ? -2.460 -0.802 30.876 1.00 45.66 116 THR A N 1
ATOM 905 C CA . THR A 1 116 ? -2.448 -0.776 29.409 1.00 45.66 116 THR A CA 1
ATOM 906 C C . THR A 1 116 ? -1.212 -0.204 28.705 1.00 45.66 116 THR A C 1
ATOM 908 O O . THR A 1 116 ? -1.252 0.787 27.983 1.00 45.66 116 THR A O 1
ATOM 911 N N . THR A 1 117 ? -0.112 -0.947 28.809 1.00 43.34 117 THR A N 1
ATOM 912 C CA . THR A 1 117 ? 1.061 -0.852 27.928 1.00 43.34 117 THR A CA 1
ATOM 913 C C . THR A 1 117 ? 0.809 -1.618 26.611 1.00 43.34 117 THR A C 1
ATOM 915 O O . THR A 1 117 ? 1.338 -2.710 26.418 1.00 43.34 117 THR A O 1
ATOM 918 N N . HIS A 1 118 ? 0.009 -1.084 25.678 1.00 49.00 118 HIS A N 1
ATOM 919 C CA . HIS A 1 118 ? -0.063 -1.591 24.289 1.00 49.00 118 HIS A CA 1
ATOM 920 C C . HIS A 1 118 ? 1.035 -0.924 23.433 1.00 49.00 118 HIS A C 1
ATOM 922 O O . HIS A 1 118 ? 0.779 -0.010 22.660 1.00 49.00 118 HIS A O 1
ATOM 928 N N . MET A 1 119 ? 2.296 -1.331 23.612 1.00 44.69 119 MET A N 1
ATOM 929 C CA . MET A 1 119 ? 3.465 -0.534 23.188 1.00 44.69 119 MET A CA 1
ATOM 930 C C . MET A 1 119 ? 4.087 -0.837 21.812 1.00 44.69 119 MET A C 1
ATOM 932 O O . MET A 1 119 ? 5.170 -0.330 21.547 1.00 44.69 119 MET A O 1
ATOM 936 N N . LEU A 1 120 ? 3.469 -1.599 20.898 1.00 48.75 120 LEU A N 1
ATOM 937 C CA . LEU A 1 120 ? 4.073 -1.830 19.561 1.00 48.75 120 LEU A CA 1
ATOM 938 C C . LEU A 1 120 ? 3.093 -1.815 18.366 1.00 48.75 120 LEU A C 1
ATOM 940 O O . LEU A 1 120 ? 3.498 -2.120 17.246 1.00 48.75 120 LEU A O 1
ATOM 944 N N . GLY A 1 121 ? 1.825 -1.430 18.554 1.00 59.22 121 GLY A N 1
ATOM 945 C CA . GLY A 1 121 ? 0.815 -1.379 17.484 1.00 59.22 121 GLY A CA 1
ATOM 946 C C . GLY A 1 121 ? 0.030 -0.067 17.468 1.00 59.22 121 GLY A C 1
ATOM 947 O O . GLY A 1 121 ? -0.086 0.607 18.484 1.00 59.22 121 G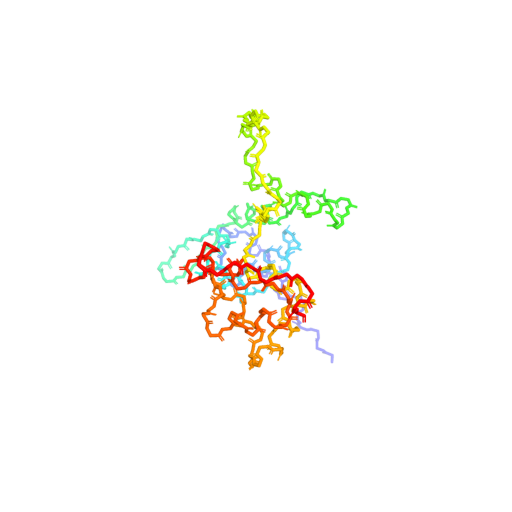LY A O 1
ATOM 948 N N . SER A 1 122 ? -0.513 0.318 16.309 1.00 86.12 122 SER A N 1
ATOM 949 C CA . SER A 1 122 ? -1.421 1.472 16.223 1.00 86.12 122 SER A CA 1
ATOM 950 C C . SER A 1 122 ? -2.785 1.137 16.846 1.00 86.12 122 SER A C 1
ATOM 952 O O . SER A 1 122 ? -3.232 -0.005 16.741 1.00 86.12 122 SER A O 1
ATOM 954 N N . GLN A 1 123 ? -3.505 2.121 17.402 1.00 89.94 123 GLN A N 1
ATOM 955 C CA . GLN A 1 123 ? -4.868 1.888 17.924 1.00 89.94 123 GLN A CA 1
ATOM 956 C C . GLN A 1 123 ? -5.837 1.367 16.855 1.00 89.94 123 GLN A C 1
ATOM 958 O O . GLN A 1 123 ? -6.768 0.623 17.153 1.00 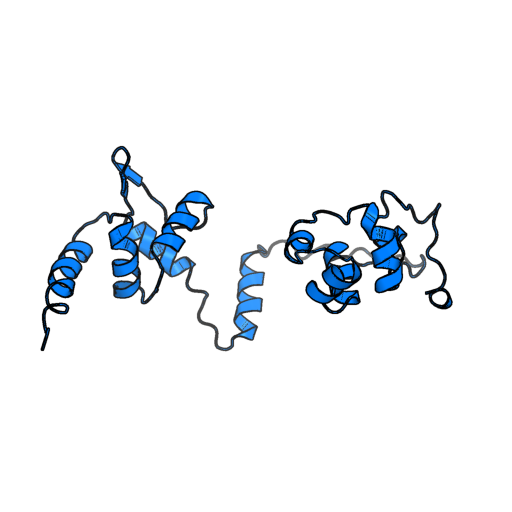89.94 123 GLN A O 1
ATOM 963 N N . VAL A 1 124 ? -5.583 1.691 15.583 1.00 91.31 124 VAL A N 1
ATOM 964 C CA . VAL A 1 124 ? -6.322 1.131 14.445 1.00 91.31 124 VAL A CA 1
ATOM 965 C C . VAL A 1 124 ? -6.077 -0.378 14.332 1.00 91.31 124 VAL A C 1
ATOM 967 O O . VAL A 1 124 ? -7.020 -1.139 14.138 1.00 91.31 1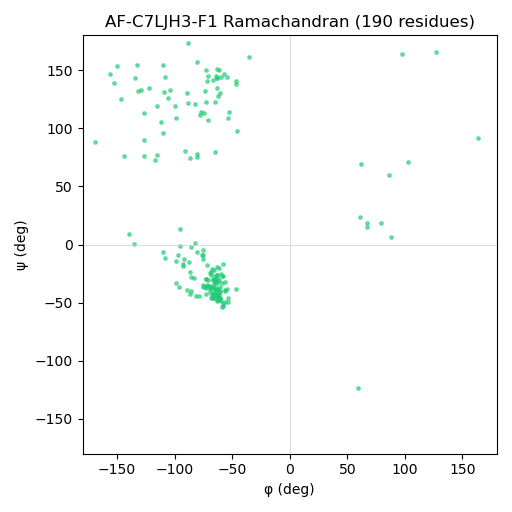24 VAL A O 1
ATOM 970 N N . THR A 1 125 ? -4.830 -0.825 14.495 1.00 91.06 125 THR A N 1
ATOM 971 C CA . THR A 1 125 ? -4.463 -2.249 14.481 1.00 91.06 125 THR A CA 1
ATOM 972 C C . THR A 1 125 ? -5.134 -3.008 15.623 1.00 91.06 125 THR A C 1
ATOM 974 O O . THR A 1 125 ? -5.680 -4.084 15.388 1.00 91.06 125 THR A O 1
ATOM 977 N N . LEU A 1 126 ? -5.153 -2.431 16.829 1.00 90.38 126 LEU A N 1
ATOM 978 C CA . LEU A 1 126 ? -5.814 -3.021 17.994 1.00 90.38 126 LEU A CA 1
ATOM 979 C C . LEU A 1 126 ? -7.317 -3.224 17.741 1.00 90.38 126 LEU A C 1
ATOM 981 O O . LEU A 1 126 ? -7.832 -4.327 17.919 1.00 90.38 126 LEU A O 1
ATOM 985 N N . ALA A 1 127 ? -7.998 -2.191 17.238 1.00 92.62 127 ALA A N 1
ATOM 986 C CA . ALA A 1 127 ? -9.414 -2.267 16.885 1.00 92.62 127 ALA A CA 1
ATOM 987 C C . ALA A 1 127 ? -9.693 -3.317 15.795 1.00 92.62 127 ALA A C 1
ATOM 989 O O . ALA A 1 127 ? -10.664 -4.065 15.884 1.00 92.62 127 ALA A O 1
ATOM 990 N N . ILE A 1 128 ? -8.828 -3.410 14.776 1.00 93.56 128 ILE A N 1
ATOM 991 C CA . ILE A 1 128 ? -8.933 -4.429 13.721 1.00 93.56 128 ILE A CA 1
ATOM 992 C C . ILE A 1 128 ? -8.817 -5.836 14.310 1.00 93.56 128 ILE A C 1
ATOM 994 O O . ILE A 1 128 ? -9.604 -6.711 13.949 1.00 93.56 128 ILE A O 1
ATOM 998 N N . GLN A 1 129 ? -7.846 -6.059 15.194 1.00 91.38 129 GLN A N 1
ATOM 999 C CA . GLN A 1 129 ? -7.613 -7.366 15.799 1.00 91.38 129 GLN A CA 1
ATOM 1000 C C . GLN A 1 129 ? -8.775 -7.775 16.709 1.00 91.38 129 GLN A C 1
ATOM 1002 O O . GLN A 1 129 ? -9.273 -8.892 16.581 1.00 91.38 129 GLN A O 1
ATOM 1007 N N . ALA A 1 130 ? -9.248 -6.869 17.566 1.00 91.31 130 ALA A N 1
ATOM 1008 C CA . ALA A 1 130 ? -10.368 -7.138 18.464 1.00 91.31 130 ALA A CA 1
ATOM 1009 C C . ALA A 1 130 ? -11.685 -7.390 17.709 1.00 91.31 130 ALA A C 1
ATOM 1011 O O . ALA A 1 130 ? -12.481 -8.226 18.122 1.00 91.31 130 ALA A O 1
ATOM 1012 N N . ALA A 1 131 ? -11.887 -6.742 16.558 1.00 92.19 131 ALA A N 1
ATOM 1013 C CA . ALA A 1 131 ? -13.034 -6.997 15.688 1.00 92.19 131 ALA A CA 1
ATOM 1014 C C . ALA A 1 131 ? -12.939 -8.309 14.880 1.00 92.19 131 ALA A C 1
ATOM 1016 O O . ALA A 1 131 ? -13.875 -8.638 14.151 1.00 92.19 131 ALA A O 1
ATOM 1017 N N . GLY A 1 132 ? -11.819 -9.042 14.943 1.00 91.88 132 GLY A N 1
ATOM 1018 C CA . GLY A 1 132 ? -11.603 -10.261 14.153 1.00 91.88 132 GLY A CA 1
ATOM 1019 C C . GLY A 1 132 ? -11.199 -10.009 12.694 1.00 91.88 132 GLY A C 1
ATOM 1020 O O . GLY A 1 132 ? -11.322 -10.896 11.850 1.00 91.88 132 GLY A O 1
ATOM 1021 N N . GLY A 1 133 ? -10.716 -8.806 12.375 1.00 91.25 133 GLY A N 1
ATOM 1022 C CA . GLY A 1 133 ? -10.183 -8.439 11.063 1.00 91.25 133 GLY A CA 1
ATOM 1023 C C . GLY A 1 133 ? -10.815 -7.183 10.457 1.00 91.25 133 GLY A C 1
ATOM 1024 O O . GLY A 1 133 ? -11.872 -6.705 10.866 1.00 91.25 133 GLY A O 1
ATOM 1025 N N . VAL A 1 134 ? -10.165 -6.643 9.420 1.00 93.25 134 VAL A N 1
ATOM 1026 C CA . VAL A 1 134 ? -10.526 -5.337 8.832 1.00 93.25 134 VAL A CA 1
ATOM 1027 C C . VAL A 1 134 ? -11.918 -5.334 8.196 1.00 93.25 134 VAL A C 1
ATOM 1029 O O . VAL A 1 134 ? -12.621 -4.328 8.232 1.00 93.25 134 VAL A O 1
ATOM 1032 N N . VAL A 1 135 ? -12.336 -6.465 7.621 1.00 94.94 135 VAL A N 1
ATOM 1033 C CA . VAL A 1 135 ? -13.641 -6.602 6.961 1.00 94.94 135 VAL A CA 1
ATOM 1034 C C . VAL A 1 135 ? -14.763 -6.642 7.995 1.00 94.94 135 VAL A C 1
ATOM 1036 O O . VAL A 1 135 ? -15.781 -5.980 7.805 1.00 94.94 135 VAL A O 1
ATOM 1039 N N . ALA A 1 136 ? -14.564 -7.371 9.097 1.00 93.75 136 ALA A N 1
ATOM 1040 C CA . ALA A 1 136 ? -15.516 -7.437 10.202 1.00 93.75 136 ALA A CA 1
ATOM 1041 C C . ALA A 1 136 ? -15.686 -6.059 10.857 1.00 93.75 136 ALA A C 1
ATOM 1043 O O . ALA A 1 136 ? -16.816 -5.586 10.999 1.00 93.75 136 ALA A O 1
ATOM 1044 N N . LEU A 1 137 ? -14.570 -5.366 11.115 1.00 95.56 137 LEU A N 1
ATOM 1045 C CA . LEU A 1 137 ? -14.579 -3.992 11.613 1.00 95.56 137 LEU A CA 1
ATOM 1046 C C . LEU A 1 137 ? -15.333 -3.052 10.659 1.00 95.56 137 LEU A C 1
ATOM 1048 O O . LEU A 1 137 ? -16.271 -2.377 11.070 1.00 95.56 137 LEU A O 1
ATOM 1052 N N . ALA A 1 138 ? -14.979 -3.028 9.370 1.00 96.25 138 ALA A N 1
ATOM 1053 C CA . ALA A 1 138 ? -15.621 -2.145 8.394 1.00 96.25 138 ALA A CA 1
ATOM 1054 C C . ALA A 1 138 ? -17.129 -2.410 8.264 1.00 96.25 138 ALA A C 1
ATOM 1056 O O . ALA A 1 138 ? -17.914 -1.462 8.188 1.00 96.25 138 ALA A O 1
ATOM 1057 N N . ARG A 1 139 ? -17.541 -3.685 8.290 1.00 95.94 139 ARG A N 1
ATOM 1058 C CA . ARG A 1 139 ? -18.951 -4.085 8.251 1.00 95.94 139 ARG A CA 1
ATOM 1059 C C . ARG A 1 139 ? -19.708 -3.586 9.480 1.00 95.94 139 ARG A C 1
ATOM 1061 O O . ARG A 1 139 ? -20.767 -2.988 9.314 1.00 95.94 139 ARG A O 1
ATOM 1068 N N . GLY A 1 140 ? -19.170 -3.778 10.684 1.00 93.38 140 GLY A N 1
ATOM 1069 C CA . GLY A 1 140 ? -19.801 -3.278 11.909 1.00 93.38 140 GLY A CA 1
ATOM 1070 C C . GLY A 1 140 ? -19.830 -1.748 12.000 1.00 93.38 140 GLY A C 1
ATOM 1071 O O . GLY A 1 140 ? -20.786 -1.156 12.503 1.00 93.38 140 GLY A O 1
ATOM 1072 N N . LEU A 1 141 ? -18.843 -1.084 11.392 1.00 94.38 141 LEU A N 1
ATOM 1073 C CA . LEU A 1 141 ? -18.816 0.369 11.230 1.00 94.38 141 LEU A CA 1
ATOM 1074 C C . LEU A 1 141 ? -19.644 0.879 10.036 1.00 94.38 141 LEU A C 1
ATOM 1076 O O . LEU A 1 141 ? -19.745 2.091 9.840 1.00 94.38 141 LEU A O 1
ATOM 1080 N N . GLY A 1 142 ? -20.320 0.018 9.269 1.00 94.50 142 GLY A N 1
ATOM 1081 C CA . GLY A 1 142 ? -21.137 0.440 8.121 1.00 94.50 142 GLY A CA 1
ATOM 1082 C C . GLY A 1 142 ? -20.334 1.163 7.029 1.00 94.50 142 GLY A C 1
ATOM 1083 O O . GLY A 1 142 ? -20.886 1.954 6.264 1.00 94.50 142 GLY A O 1
ATOM 1084 N N . ILE A 1 143 ? -19.023 0.924 6.965 1.00 94.75 143 ILE A N 1
ATOM 1085 C CA . ILE A 1 143 ? -18.129 1.525 5.978 1.00 94.75 143 ILE A CA 1
ATOM 1086 C C . ILE A 1 143 ? -18.228 0.705 4.690 1.00 94.75 143 ILE A C 1
ATOM 1088 O O . ILE A 1 143 ? -17.915 -0.485 4.674 1.00 94.75 143 ILE A O 1
ATOM 1092 N N . LYS A 1 144 ? -18.624 1.354 3.588 1.00 91.38 144 LYS A N 1
ATOM 1093 C CA . LYS A 1 144 ? -18.840 0.696 2.283 1.00 91.38 144 LYS A CA 1
ATOM 1094 C C . LYS A 1 144 ? -17.587 -0.004 1.736 1.00 91.38 144 LYS A C 1
ATOM 1096 O O . LYS A 1 144 ? -17.702 -1.033 1.079 1.00 91.38 144 LYS A O 1
ATOM 1101 N N . HIS A 1 145 ? -16.398 0.539 2.009 1.00 92.44 145 HIS A N 1
ATOM 1102 C CA . HIS A 1 145 ? -15.123 0.008 1.526 1.00 92.44 145 HIS A CA 1
ATOM 1103 C C . HIS A 1 145 ? -14.145 -0.219 2.686 1.00 92.44 145 HIS A C 1
ATOM 1105 O O . HIS A 1 145 ? -13.646 0.732 3.280 1.00 92.44 145 HIS A O 1
ATOM 1111 N N . HIS A 1 146 ? -13.803 -1.479 2.973 1.00 89.44 146 HIS A N 1
ATOM 1112 C CA . HIS A 1 146 ? -12.854 -1.829 4.044 1.00 89.44 146 HIS A CA 1
ATOM 1113 C C . HIS A 1 146 ? -11.456 -1.215 3.838 1.00 89.44 146 HIS A C 1
ATOM 1115 O O . HIS A 1 146 ? -10.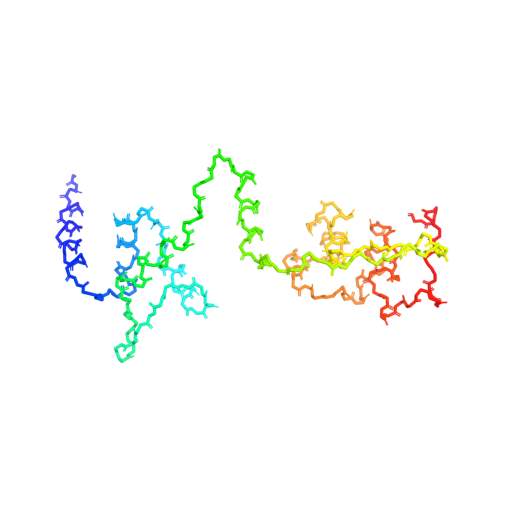751 -0.950 4.809 1.00 89.44 146 HIS A O 1
ATOM 1121 N N . GLN A 1 147 ? -11.071 -0.919 2.588 1.00 87.75 147 GLN A N 1
ATOM 1122 C CA . GLN A 1 147 ? -9.820 -0.226 2.265 1.00 87.75 147 GLN A CA 1
ATOM 1123 C C . GLN A 1 147 ? -9.694 1.149 2.935 1.00 87.75 147 GLN A C 1
ATOM 1125 O O . GLN A 1 147 ? -8.578 1.583 3.211 1.00 87.75 147 GLN A O 1
ATOM 1130 N N . SER A 1 148 ? -10.810 1.817 3.247 1.00 90.19 148 SER A N 1
ATOM 1131 C CA . SER A 1 148 ? -10.793 3.107 3.943 1.00 90.19 148 SER A CA 1
ATOM 1132 C C . SER A 1 148 ? -10.154 3.019 5.332 1.00 90.19 148 SER A C 1
ATOM 1134 O O . SER A 1 148 ? -9.517 3.980 5.753 1.00 90.19 148 SER A O 1
ATOM 1136 N N . VAL A 1 149 ? -10.264 1.871 6.013 1.00 90.00 149 VAL A N 1
ATOM 1137 C CA . VAL A 1 149 ? -9.694 1.656 7.354 1.00 90.00 149 VAL A CA 1
ATOM 1138 C C . VAL A 1 149 ? -8.161 1.643 7.312 1.00 90.00 149 VAL A C 1
ATOM 1140 O O . VAL A 1 149 ? -7.518 2.212 8.188 1.00 90.00 149 VAL A O 1
ATOM 1143 N N . TYR A 1 150 ? -7.554 1.081 6.259 1.00 85.69 150 TYR A N 1
ATOM 1144 C CA . TYR A 1 150 ? -6.091 1.057 6.101 1.00 85.69 150 TYR A CA 1
ATOM 1145 C C . TYR A 1 150 ? -5.470 2.449 5.917 1.00 85.69 150 TYR A C 1
ATOM 1147 O O . TYR A 1 150 ? -4.281 2.628 6.168 1.00 85.69 150 TYR A O 1
ATOM 1155 N N . GLY A 1 151 ? -6.253 3.439 5.482 1.00 85.19 151 GLY A N 1
ATOM 1156 C CA . GLY A 1 151 ? -5.789 4.819 5.329 1.00 85.19 151 GLY A CA 1
ATOM 1157 C C . GLY A 1 151 ? -5.755 5.619 6.635 1.00 85.19 151 GLY A C 1
ATOM 1158 O O . GLY A 1 151 ? -5.295 6.764 6.640 1.00 85.19 151 GLY A O 1
ATOM 1159 N N . TRP A 1 152 ? -6.262 5.070 7.742 1.00 92.88 152 TRP A N 1
ATOM 1160 C CA . TRP A 1 152 ? -6.368 5.800 9.000 1.00 92.88 152 TRP A CA 1
ATOM 1161 C C . TRP A 1 152 ? -5.020 5.890 9.710 1.00 92.88 152 TRP A C 1
ATOM 1163 O O . TRP A 1 152 ? -4.492 4.906 10.213 1.00 92.88 152 TRP A O 1
ATOM 1173 N N . LYS A 1 153 ? -4.494 7.114 9.830 1.00 87.94 153 LYS A N 1
ATOM 1174 C CA . LYS A 1 153 ? -3.372 7.404 10.742 1.00 87.94 153 LYS A CA 1
ATOM 1175 C C . LYS A 1 153 ? -3.802 7.343 12.213 1.00 87.94 153 LYS A C 1
ATOM 1177 O O . LYS A 1 153 ? -3.002 7.030 13.083 1.00 87.94 153 LYS A O 1
ATOM 1182 N N . LYS A 1 154 ? -5.066 7.683 12.474 1.00 92.81 154 LYS A N 1
ATOM 1183 C CA . LYS A 1 154 ? -5.753 7.628 13.768 1.00 92.81 154 LYS A CA 1
ATOM 1184 C C . LYS A 1 154 ? -7.237 7.370 13.531 1.00 92.81 154 LYS A C 1
ATOM 1186 O O . LYS A 1 154 ? -7.751 7.739 12.475 1.00 92.81 154 LYS A O 1
ATOM 1191 N N . ILE A 1 155 ? -7.913 6.773 14.507 1.00 94.06 155 ILE A N 1
ATOM 1192 C CA . ILE A 1 155 ? -9.348 6.475 14.430 1.00 94.06 155 ILE A CA 1
ATOM 1193 C C . ILE A 1 155 ? -10.139 7.797 14.376 1.00 94.06 155 ILE A C 1
ATOM 1195 O O . ILE A 1 155 ? -9.969 8.625 15.278 1.00 94.06 155 ILE A O 1
ATOM 1199 N N . PRO A 1 156 ? -10.975 8.046 13.347 1.00 94.56 156 PRO A N 1
ATOM 1200 C CA . PRO A 1 156 ? -11.820 9.240 13.297 1.00 94.56 156 PRO A CA 1
ATOM 1201 C C . PRO A 1 156 ? -12.831 9.255 14.450 1.00 94.56 156 PRO A C 1
ATOM 1203 O O . PRO A 1 156 ? -13.355 8.206 14.818 1.00 94.56 156 PRO A O 1
ATOM 1206 N N . ALA A 1 157 ? -13.110 10.440 15.002 1.00 93.12 157 ALA A N 1
ATOM 1207 C CA . ALA A 1 157 ? -13.929 10.597 16.210 1.00 93.12 157 ALA A CA 1
ATOM 1208 C C . ALA A 1 157 ? -15.323 9.955 16.073 1.00 93.12 157 ALA A C 1
ATOM 1210 O O . ALA A 1 157 ? -15.764 9.261 16.984 1.00 93.12 157 ALA A O 1
ATOM 1211 N N . ASP A 1 158 ? -15.944 10.083 14.897 1.00 93.38 158 ASP A N 1
ATOM 1212 C CA . ASP A 1 158 ? -17.285 9.555 14.600 1.00 93.38 158 ASP A CA 1
ATOM 1213 C C . ASP A 1 158 ? -17.399 8.025 14.725 1.00 93.38 158 ASP A C 1
ATOM 1215 O O . ASP A 1 158 ? -18.497 7.487 14.870 1.00 93.38 158 ASP A O 1
ATOM 1219 N N . TYR A 1 159 ? -16.274 7.302 14.663 1.00 95.31 159 TYR A N 1
ATOM 1220 C CA . TYR A 1 159 ? -16.258 5.844 14.782 1.00 95.31 159 TYR A CA 1
ATOM 1221 C C . TYR A 1 159 ? -15.883 5.354 16.180 1.00 95.31 159 TYR A C 1
ATOM 1223 O O . TYR A 1 159 ? -16.114 4.184 16.458 1.00 95.31 159 TYR A O 1
ATOM 1231 N N . VAL A 1 160 ? -15.342 6.198 17.065 1.00 94.38 160 VAL A N 1
ATOM 1232 C CA . VAL A 1 160 ? -14.758 5.752 18.347 1.00 94.38 160 VAL A CA 1
ATOM 1233 C C . VAL A 1 160 ? -15.778 5.009 19.209 1.00 94.38 160 VAL A C 1
ATOM 1235 O O . VAL A 1 160 ? -15.546 3.855 19.549 1.00 94.38 160 VAL A O 1
ATOM 1238 N N . LEU A 1 161 ? -16.937 5.620 19.471 1.00 91.50 161 LEU A N 1
ATOM 1239 C CA . LEU A 1 161 ? -17.993 5.009 20.292 1.00 91.50 161 LEU A CA 1
ATOM 1240 C C . LEU A 1 161 ? -18.571 3.735 19.655 1.00 91.50 161 LEU A C 1
ATOM 1242 O O . LEU A 1 161 ? -18.978 2.803 20.339 1.00 91.50 161 LEU A O 1
ATOM 1246 N N . ARG A 1 162 ? -18.592 3.668 18.318 1.00 93.69 162 ARG A N 1
ATOM 1247 C CA . ARG A 1 162 ? -19.070 2.484 17.589 1.00 93.69 162 ARG A CA 1
ATOM 1248 C C . ARG A 1 162 ? -18.062 1.342 17.628 1.00 93.69 162 ARG A C 1
ATOM 1250 O O . ARG A 1 162 ? -18.468 0.187 17.641 1.00 93.69 162 ARG A O 1
ATOM 1257 N N . ILE A 1 163 ? -16.770 1.662 17.610 1.00 94.81 163 ILE A N 1
ATOM 1258 C CA . ILE A 1 163 ? -15.697 0.681 17.778 1.00 94.81 163 ILE A CA 1
ATOM 1259 C C . ILE A 1 163 ? -15.728 0.154 19.207 1.00 94.81 163 ILE A C 1
ATOM 1261 O O . ILE A 1 163 ? -15.721 -1.054 19.374 1.00 94.81 163 ILE A O 1
ATOM 1265 N N . GLU A 1 164 ? -15.854 1.026 20.206 1.00 93.06 164 GLU A N 1
ATOM 1266 C CA . GLU A 1 164 ? -16.000 0.638 21.613 1.00 93.06 164 GLU A CA 1
ATOM 1267 C C . GLU A 1 164 ? -17.159 -0.341 21.818 1.00 93.06 164 GLU A C 1
ATOM 1269 O O . GLU A 1 164 ? -16.947 -1.426 22.350 1.00 93.06 164 GLU A O 1
ATOM 1274 N N . ALA A 1 165 ? -18.345 -0.032 21.288 1.00 90.81 165 ALA A N 1
ATOM 1275 C CA . ALA A 1 165 ? -19.497 -0.932 21.356 1.00 90.81 165 ALA A CA 1
ATOM 1276 C C . ALA A 1 165 ? -19.291 -2.271 20.616 1.00 90.81 165 ALA A C 1
ATOM 1278 O O . ALA A 1 165 ? -19.940 -3.260 20.938 1.00 90.81 165 ALA A O 1
ATOM 1279 N N . LEU A 1 166 ? -18.425 -2.312 19.599 1.00 92.38 166 LEU A N 1
ATOM 1280 C CA . LEU A 1 166 ? -18.181 -3.511 18.795 1.00 92.38 166 LEU A CA 1
ATOM 1281 C C . LEU A 1 166 ? -17.070 -4.393 19.371 1.00 92.38 166 LEU A C 1
ATOM 1283 O O . LEU A 1 166 ? -17.154 -5.615 19.286 1.00 92.38 166 LEU A O 1
ATOM 1287 N N . THR A 1 167 ? -16.007 -3.781 19.889 1.00 92.38 167 THR A N 1
ATOM 1288 C CA . THR A 1 167 ? -14.783 -4.470 20.314 1.00 92.38 167 THR A CA 1
ATOM 1289 C C . THR A 1 167 ? -14.616 -4.524 21.829 1.00 92.38 167 THR A C 1
ATOM 1291 O O . THR A 1 167 ? -13.699 -5.195 22.297 1.00 92.38 167 THR A O 1
ATOM 1294 N N . GLY A 1 168 ? -15.420 -3.775 22.591 1.00 89.50 168 GLY A N 1
ATOM 1295 C CA . GLY A 1 168 ? -15.260 -3.596 24.037 1.00 89.50 168 GLY A CA 1
ATOM 1296 C C . GLY A 1 168 ? -13.992 -2.828 24.430 1.00 89.50 168 GLY A C 1
ATOM 1297 O O . GLY A 1 168 ? -13.571 -2.884 25.583 1.00 89.50 168 GLY A O 1
ATOM 1298 N N . ILE A 1 169 ? -13.337 -2.149 23.476 1.00 89.69 169 ILE A N 1
ATOM 1299 C CA . ILE A 1 169 ? -12.134 -1.353 23.757 1.00 89.69 169 ILE A CA 1
ATOM 1300 C C . ILE A 1 169 ? -12.592 0.050 24.147 1.00 89.69 169 ILE A C 1
ATOM 1302 O O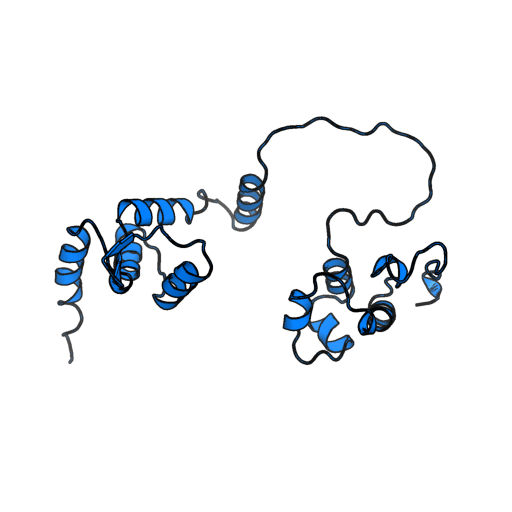 . ILE A 1 169 ? -13.234 0.705 23.322 1.00 89.69 169 ILE A O 1
ATOM 1306 N N . PRO A 1 170 ? -12.240 0.541 25.344 1.00 89.44 170 PRO A N 1
ATOM 1307 C CA . PRO A 1 170 ? -12.740 1.818 25.818 1.00 89.44 170 PRO A CA 1
ATOM 1308 C C . PRO A 1 170 ? -12.262 2.974 24.933 1.00 89.44 170 PRO A C 1
ATOM 1310 O O . PRO A 1 170 ? -11.130 2.993 24.431 1.00 89.44 170 PRO A O 1
ATOM 1313 N N . CYS A 1 171 ? -13.111 3.985 24.771 1.00 89.94 171 CYS A N 1
ATOM 1314 C CA . CYS A 1 171 ? -12.823 5.160 23.944 1.00 89.94 171 CYS A CA 1
ATOM 1315 C C . CYS A 1 171 ? -11.531 5.904 24.347 1.00 89.94 171 CYS A C 1
ATOM 1317 O O . CYS A 1 171 ? -10.817 6.408 23.472 1.00 89.94 171 CYS A O 1
ATOM 1319 N N . CYS A 1 172 ? -11.189 5.910 25.642 1.00 88.50 172 CYS A N 1
ATOM 1320 C CA . CYS A 1 172 ? -9.950 6.490 26.168 1.00 88.50 172 CYS A CA 1
ATOM 1321 C C . CYS A 1 172 ? -8.686 5.769 25.687 1.00 88.50 172 CYS A C 1
ATOM 1323 O O . CYS A 1 172 ? -7.626 6.379 25.577 1.00 88.50 172 CYS A O 1
ATOM 1325 N N . GLU A 1 173 ? -8.790 4.482 25.355 1.00 87.88 173 GLU A N 1
ATOM 1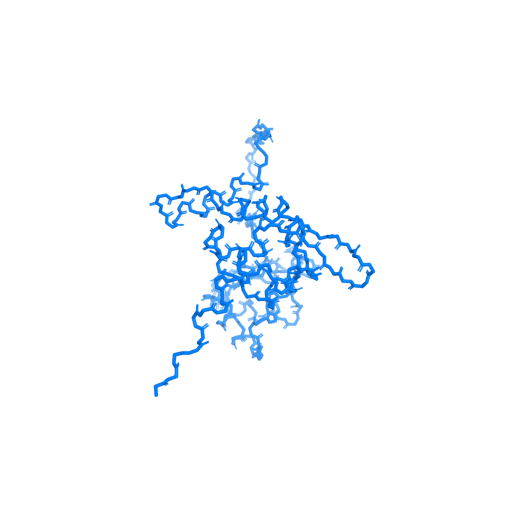326 C CA . GLU A 1 173 ? -7.696 3.731 24.753 1.00 87.88 173 GLU A CA 1
ATOM 1327 C C . GLU A 1 173 ? -7.632 4.016 23.248 1.00 87.88 173 GLU A C 1
ATOM 1329 O O . GLU A 1 173 ? -6.571 4.334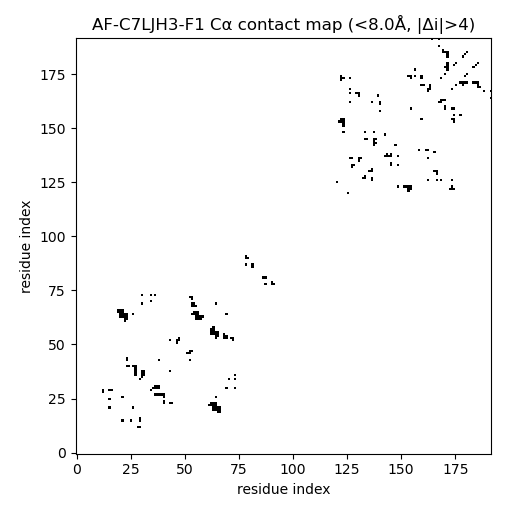 22.724 1.00 87.88 173 GLU A O 1
ATOM 1334 N N . LEU A 1 174 ? -8.766 4.029 22.544 1.00 90.69 174 LEU A N 1
ATOM 1335 C CA . LEU A 1 174 ? -8.799 4.283 21.096 1.00 90.69 174 LEU A CA 1
ATOM 1336 C C . LEU A 1 174 ? -8.302 5.690 20.705 1.00 90.69 174 LEU A C 1
ATOM 1338 O O . LEU A 1 174 ? -7.593 5.840 19.702 1.00 90.69 174 LEU A O 1
ATOM 1342 N N . ARG A 1 175 ? -8.691 6.725 21.462 1.00 91.06 175 ARG A N 1
ATOM 1343 C CA . ARG A 1 175 ? -8.348 8.141 21.220 1.00 91.06 175 ARG A CA 1
ATOM 1344 C C . ARG A 1 175 ? -8.136 8.892 22.549 1.00 91.06 175 ARG A C 1
ATOM 1346 O O . ARG A 1 175 ? -8.987 9.703 22.921 1.00 91.06 175 ARG A O 1
ATOM 1353 N N . PRO A 1 176 ? -6.994 8.695 23.237 1.00 89.56 176 PRO A N 1
ATOM 1354 C CA . PRO A 1 176 ? -6.700 9.381 24.502 1.00 89.56 176 PRO A CA 1
ATOM 1355 C C . PRO A 1 176 ? -6.586 10.908 24.365 1.00 89.56 176 PRO A C 1
ATOM 1357 O O . PRO A 1 176 ? -6.712 11.634 25.343 1.00 89.56 176 PRO A O 1
ATOM 1360 N N . ASP A 1 177 ? -6.362 11.417 23.152 1.00 88.88 177 ASP A N 1
ATOM 1361 C CA . ASP A 1 177 ? -6.296 12.851 22.852 1.00 88.88 177 ASP A CA 1
ATOM 1362 C C . ASP A 1 177 ? -7.667 13.546 22.883 1.00 88.88 177 ASP A C 1
ATOM 1364 O O . ASP A 1 177 ? -7.738 14.732 23.191 1.00 88.88 177 ASP A O 1
ATOM 1368 N N . ILE A 1 178 ? -8.749 12.827 22.558 1.00 90.06 178 ILE A N 1
ATOM 1369 C CA . ILE A 1 178 ? -10.129 13.334 22.681 1.00 90.06 178 ILE A CA 1
ATOM 1370 C C . ILE A 1 178 ? -10.751 12.879 24.004 1.00 90.06 178 ILE A C 1
ATOM 1372 O O . ILE A 1 178 ? -11.495 13.635 24.629 1.00 90.06 178 ILE A O 1
ATOM 1376 N N . TYR A 1 179 ? -10.429 11.660 24.434 1.00 87.69 179 TYR A N 1
ATOM 1377 C CA . TYR A 1 179 ? -10.968 11.016 25.625 1.00 87.69 179 TYR A CA 1
ATOM 1378 C C . TYR A 1 179 ? -9.842 10.761 26.637 1.00 87.69 179 TYR A C 1
ATOM 1380 O O . TYR A 1 179 ? -9.408 9.620 26.795 1.00 87.69 179 TYR A O 1
ATOM 1388 N N . PRO A 1 180 ? -9.324 11.803 27.314 1.00 86.88 180 PRO A N 1
ATOM 1389 C CA . PRO A 1 180 ? -8.285 11.610 28.314 1.00 86.88 180 PRO A CA 1
ATOM 1390 C C . PRO A 1 180 ? -8.828 10.754 29.472 1.00 86.88 180 PRO A C 1
ATOM 1392 O O . PRO A 1 180 ? -9.933 11.030 29.958 1.00 86.88 180 PRO A O 1
ATOM 1395 N N . PRO A 1 181 ? -8.071 9.744 29.939 1.00 81.94 181 PRO A N 1
ATOM 1396 C CA . PRO A 1 181 ? -8.547 8.770 30.925 1.00 81.94 181 PRO A CA 1
ATOM 1397 C C . PRO A 1 181 ? -8.898 9.405 32.276 1.00 81.94 181 PRO A C 1
ATOM 1399 O O . PRO A 1 181 ? -9.781 8.911 32.967 1.00 81.94 181 PRO A O 1
ATOM 1402 N N . ASP A 1 182 ? -8.280 10.538 32.621 1.00 85.00 182 ASP A N 1
ATOM 1403 C CA . ASP A 1 182 ? -8.580 11.276 33.856 1.00 85.00 182 ASP A CA 1
ATOM 1404 C C . ASP A 1 182 ? -10.008 11.839 33.876 1.00 85.00 182 ASP A C 1
ATOM 1406 O O . ASP A 1 182 ? -10.608 12.006 34.936 1.00 85.00 182 ASP A O 1
ATOM 1410 N N . ARG A 1 183 ? -10.562 12.149 32.696 1.00 82.69 183 ARG A N 1
ATOM 1411 C CA . ARG A 1 183 ? -11.923 12.683 32.542 1.00 82.69 183 ARG A CA 1
ATOM 1412 C C . ARG A 1 183 ? -12.927 11.602 32.153 1.00 82.69 183 ARG A C 1
ATOM 1414 O O . ARG A 1 183 ? -14.092 11.695 32.528 1.00 82.69 183 ARG A O 1
ATOM 1421 N N . PHE A 1 184 ? -12.476 10.613 31.389 1.00 78.12 184 PHE A N 1
ATOM 1422 C CA . PHE A 1 184 ? -13.275 9.500 30.891 1.00 78.12 184 PHE A CA 1
ATOM 1423 C C . PHE A 1 184 ? -12.589 8.186 31.276 1.00 78.12 184 PHE A C 1
ATOM 1425 O O . PHE A 1 184 ? -11.932 7.573 30.429 1.00 78.12 184 PHE A O 1
ATOM 1432 N N . PRO A 1 185 ? -12.680 7.768 32.552 1.00 76.12 185 PRO A N 1
ATOM 1433 C CA . PRO A 1 185 ? -12.098 6.506 32.973 1.00 76.12 185 PRO A CA 1
ATOM 1434 C C . PRO A 1 185 ? -12.784 5.351 32.229 1.00 76.12 185 PRO A C 1
ATOM 1436 O O . PRO A 1 185 ? -13.995 5.411 31.990 1.00 76.12 185 PRO A O 1
ATOM 1439 N N . PRO A 1 186 ? -12.040 4.295 31.860 1.00 74.00 186 PRO A N 1
ATOM 1440 C CA . PRO A 1 186 ? -12.629 3.143 31.195 1.00 74.00 186 PRO A CA 1
ATOM 1441 C C . PRO A 1 186 ? -13.685 2.513 32.107 1.00 74.00 186 PRO A C 1
ATOM 1443 O O . PRO A 1 186 ? -13.417 2.250 33.282 1.00 74.00 186 PRO A O 1
ATOM 1446 N N . LEU A 1 187 ? -14.886 2.268 31.573 1.00 72.12 187 LEU A N 1
ATOM 1447 C CA . LEU A 1 187 ? -15.915 1.548 32.324 1.00 72.12 187 LEU A CA 1
ATOM 1448 C C . LEU A 1 187 ? -15.419 0.127 32.666 1.00 72.12 187 LEU A C 1
ATOM 1450 O O . LEU A 1 187 ? -14.609 -0.437 31.919 1.00 72.12 187 LEU A O 1
ATOM 1454 N N . PRO A 1 188 ? -15.864 -0.468 33.788 1.00 72.50 188 PRO A N 1
ATOM 1455 C CA . PRO A 1 188 ? -15.530 -1.849 34.121 1.00 72.50 188 PRO A CA 1
ATOM 1456 C C . PRO A 1 188 ? -15.973 -2.800 33.001 1.00 72.50 188 PRO A C 1
ATOM 1458 O O . PRO A 1 188 ? -16.992 -2.575 32.354 1.00 72.50 188 PRO A O 1
ATOM 1461 N N . ARG A 1 189 ? -15.215 -3.884 32.780 1.00 59.97 189 ARG A N 1
ATOM 1462 C CA . ARG A 1 189 ? -15.435 -4.834 31.666 1.00 59.97 189 ARG A CA 1
ATOM 1463 C C . ARG A 1 189 ? -16.822 -5.483 31.645 1.00 59.97 189 ARG A C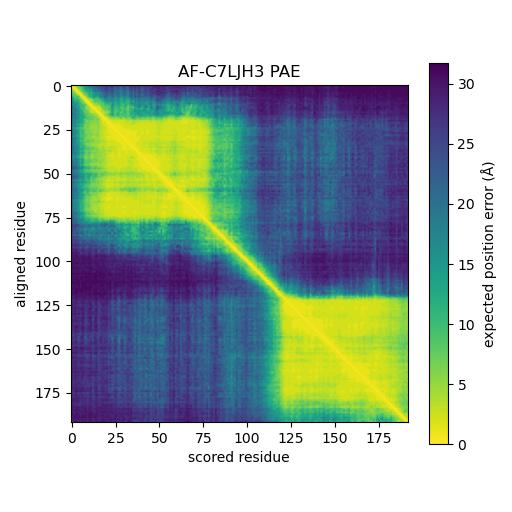 1
ATOM 1465 O O . ARG A 1 189 ? -17.207 -6.034 30.630 1.00 59.97 189 ARG A O 1
ATOM 1472 N N . GLU A 1 190 ? -17.538 -5.420 32.758 1.00 69.50 190 GLU A N 1
ATOM 1473 C CA . GLU A 1 190 ? -18.893 -5.944 32.941 1.00 69.50 190 GLU A CA 1
ATOM 1474 C C . GLU A 1 190 ? -19.971 -5.069 32.274 1.00 69.50 190 GLU A C 1
ATOM 1476 O O . GLU A 1 190 ? -21.122 -5.480 32.178 1.00 69.50 190 GLU A O 1
ATOM 1481 N N . ALA A 1 191 ? -19.614 -3.853 31.843 1.00 62.12 191 ALA A N 1
ATOM 1482 C CA . ALA A 1 191 ? -20.533 -2.868 31.277 1.00 62.12 191 ALA A CA 1
ATOM 1483 C C . ALA A 1 191 ? -20.616 -2.878 29.735 1.00 62.12 191 ALA A C 1
ATOM 1485 O O . ALA A 1 191 ? -21.377 -2.081 29.182 1.00 62.12 191 ALA A O 1
ATOM 1486 N N . TYR A 1 192 ? -19.844 -3.735 29.055 1.00 58.94 192 TYR A N 1
ATOM 1487 C CA . TYR A 1 192 ? -19.777 -3.852 27.590 1.00 58.94 192 TYR A CA 1
ATOM 1488 C C . TYR A 1 192 ? -20.276 -5.221 27.129 1.00 58.94 192 TYR A C 1
ATOM 1490 O O . TYR A 1 192 ? -20.968 -5.263 26.089 1.00 58.94 192 TYR A O 1
#

Radius of gyration: 26.24 Å; Cα contacts (8 Å, |Δi|>4): 163; chains: 1; bounding box: 46×38×80 Å

InterPro domains:
  IPR010982 Lambda repressor-like, DNA-binding domain superfamily [G3DSA:1.10.260.40] (122-183)
  IPR010982 Lambda repressor-like, DNA-binding domain superfamily [SSF47413] (126-179)
  IPR031856 Bacterial antitoxin YdaS-like [PF15943] (125-180)

Organism: Brucella microti (strain BCCN 7-01 / CAPM 6434 / CCM 4915) (NCBI:txid568815)

Nearest PDB structures (foldseek):
  7q92-assembly1_B  TM=4.592E-01  e=8.168E+00  Agrobacterium fabrum str. C58
  9jm0-assembly1_L  TM=2.512E-01  e=5.790E+00  Escherichia coli

Sequence (192 aa):
MTVKAQNADGINMMRLLNRPRLRRKDVPDYLRTVHGIDIAYSTLSKLATIGGGPQMQYSGRIPLYLKEDLDRWANERLSGSVRSTSARETAQVERIVPATLQQNQPTRVNGLSPVTTHMLGSQVTLAIQAAGGVVALARGLGIKHHQSVYGWKKIPADYVLRIEALTGIPCCELRPDIYPPDRFPPLPREAY

Mean predicted aligned error: 17.66 Å

Foldseek 3Di:
DDPDDPPVLVVVVVVLVPDQKDFLVCLQVCCCVVVVDHDDSVRLVVCVVPPLHFDWDDDDPTTIGGVVSSVVSSVVPDQDDDPDPVVSVVSVVVVVDDPDDPDDDDDDDDDDDPDDPPPPDALLVVLQVLLVHLVSLCVLQVNPDSVVSVPDPADDPVCLVSSCVRRVDFSCSRCVPVVPCVNVPRDPSVVD

Secondary structure (DSSP, 8-state):
----SHHHHHHHHHHHHH-SEEEGGGHHHHHHHHH-----HHHHHHHHHHS-SPP-EEETTEEEEEHHHHHHHHHHHS----SSTHHHHHHHHHTTS-S--------------------SS-HHHHHHHHTTSHHHHHHHTT-S-THHHHT-SS--HHHHHHHHHHH---HHHH-TTTS-TTTSPPPPGGG-

Solvent-accessible surface area (backbone atoms only — not comparable to full-atom values): 12096 Å² total; per-residue (Å²): 138,86,90,72,72,77,73,60,54,60,62,51,49,57,55,57,75,72,45,71,58,38,44,68,87,51,43,37,61,47,35,33,70,77,69,67,42,86,52,57,64,66,58,53,53,47,21,67,72,77,53,94,48,57,60,71,45,71,62,83,95,43,60,30,30,41,51,69,38,46,51,51,43,52,58,69,67,51,68,78,92,63,96,43,78,73,53,49,58,56,58,56,55,57,76,74,51,79,96,74,75,94,81,80,82,82,74,93,74,88,88,80,80,98,74,82,85,73,84,87,66,54,56,58,55,53,52,23,57,61,37,72,30,56,61,50,36,22,56,76,68,68,43,96,53,46,70,62,63,78,70,51,92,59,72,56,74,92,47,38,68,58,46,20,75,68,48,65,47,46,47,31,70,59,38,42,90,83,28,40,49,94,85,39,61,70,74,63,83,90,79,108